Protein AF-F2UNA1-F1 (afdb_monomer_lite)

Sequence (246 aa):
MAQSNDMTGDSFLMGHFPNPQIAPPATLSDEKLLQDVLGLAAPPDPAFDSFLLDAFSKGTAQQDASLLPPPTLSDEMLNYLPATGTYAAQPDASASSSPAVSAAVHAAVPAKEEPVIPAEPSKKATKAKQSKKKRASSWGSRTADGRRRRKEPKRADYATTEEYLADWSRWRRIRDSNNRSVKRSREKARERSQQIEAQNNGLQQQIDQLADELKEAKQLAFKAFMSRESLLPSEVDRIASFADSA

Secondary structure (DSSP, 8-state):
----------------------PPPP---THHHHHHHTT---PPPHHHHHHHHHHHTT----------PPP---S--S--------------------------------------PPPP-----------------TTS---HHHHHTTSPP-GGG-SSHHHHHHHHHHHHHHHHHHHHHHHHHHHHHHHHHHHHHHHHHHHHHHHHHHHHHHHHHHHHHHHHHH-GGG--HHHHHHHHHHHHT-

Foldseek 3Di:
DDDDDDDDDPPDPDDPDPDPPPDPPPCPDCVVVVCVVPVPDDDPDPVVVVVVVVVVVPPDDDDDPDDDDDDDDDPPPPPDDDPPDDDDDDDDDDDDDDDDDDDDDDDDDPDDDDPDDDDDDDDDDDDDPDPDPPPPPPVVPPPVVVVVLQDQQDPVVDPDPVVNVVSNVVSVVVVVVVVVVVVVVVVVVVVVVVVVVVVVVVVVVVVVVVVVLVVLLVVLVVCCVPPVPPDDPVSVVSNVVVVVVD

Radius of gyration: 36.97 Å; chains: 1; bounding box: 111×74×86 Å

pLDDT: mean 70.5, std 21.18, range [39.31, 98.56]

Structure (mmCIF, N/CA/C/O backbone):
data_AF-F2UNA1-F1
#
_entry.id   AF-F2UNA1-F1
#
loop_
_atom_site.group_PDB
_atom_site.id
_atom_site.type_symbol
_atom_site.label_atom_id
_atom_site.label_alt_id
_atom_site.label_comp_id
_atom_site.label_asym_id
_atom_site.label_entity_id
_atom_site.label_seq_id
_atom_site.pdbx_PDB_ins_code
_atom_site.Cartn_x
_atom_site.Cartn_y
_atom_site.Cartn_z
_atom_site.occupancy
_atom_site.B_iso_or_equiv
_atom_site.auth_seq_id
_atom_site.auth_comp_id
_atom_site.auth_asym_id
_atom_site.auth_atom_id
_atom_site.pdbx_PDB_model_num
ATOM 1 N N . MET A 1 1 ? 72.530 12.457 -6.263 1.00 47.66 1 MET A N 1
ATOM 2 C CA . MET A 1 1 ? 71.917 12.719 -7.584 1.00 47.66 1 MET A CA 1
ATOM 3 C C . MET A 1 1 ? 70.435 12.400 -7.426 1.00 47.66 1 MET A C 1
ATOM 5 O O . MET A 1 1 ? 70.125 11.242 -7.211 1.00 47.66 1 MET A O 1
ATOM 9 N N . ALA A 1 2 ? 69.565 13.375 -7.131 1.00 51.94 2 ALA A N 1
ATOM 10 C CA . ALA A 1 2 ? 68.913 14.278 -8.100 1.00 51.94 2 ALA A CA 1
ATOM 11 C C . ALA A 1 2 ? 68.304 13.453 -9.253 1.00 51.94 2 ALA A C 1
ATOM 13 O O . ALA A 1 2 ? 69.055 12.795 -9.960 1.00 51.94 2 ALA A O 1
ATOM 14 N N . GLN A 1 3 ? 66.986 13.396 -9.453 1.00 53.72 3 GLN A N 1
ATOM 15 C CA . GLN A 1 3 ? 66.164 14.539 -9.859 1.00 53.72 3 GLN A CA 1
ATOM 16 C C . GLN A 1 3 ? 64.716 14.457 -9.341 1.00 53.72 3 GLN A C 1
ATOM 18 O O . GLN A 1 3 ? 64.044 13.433 -9.429 1.00 53.72 3 GLN A O 1
ATOM 23 N N . SER A 1 4 ? 64.279 15.598 -8.824 1.00 58.75 4 SER A N 1
ATOM 24 C CA . SER A 1 4 ? 62.915 16.057 -8.585 1.00 58.75 4 SER A CA 1
ATOM 25 C C . SER A 1 4 ? 62.159 16.287 -9.897 1.00 58.75 4 SER A C 1
ATOM 27 O O . SER A 1 4 ? 62.708 16.935 -10.784 1.00 58.75 4 SER A O 1
ATOM 29 N N . ASN A 1 5 ? 60.892 15.872 -9.965 1.00 61.19 5 ASN A N 1
ATOM 30 C CA . ASN A 1 5 ? 59.912 16.443 -10.890 1.00 61.19 5 ASN A CA 1
ATOM 31 C C . ASN A 1 5 ? 58.666 16.858 -10.106 1.00 61.19 5 ASN A C 1
ATOM 33 O O . ASN A 1 5 ? 57.804 16.047 -9.774 1.00 61.19 5 ASN A O 1
ATOM 37 N N . ASP A 1 6 ? 58.653 18.150 -9.805 1.00 62.06 6 ASP A N 1
ATOM 38 C CA . ASP A 1 6 ? 57.503 18.954 -9.426 1.00 62.06 6 ASP A CA 1
ATOM 39 C C . ASP A 1 6 ? 56.708 19.387 -10.676 1.00 62.06 6 ASP A C 1
ATOM 41 O O . ASP A 1 6 ? 57.238 19.401 -11.787 1.00 62.06 6 ASP A O 1
ATOM 45 N N . MET A 1 7 ? 55.479 19.861 -10.428 1.00 56.75 7 MET A N 1
ATOM 46 C CA . MET A 1 7 ? 54.639 20.737 -11.271 1.00 56.75 7 MET A CA 1
ATOM 47 C C . MET A 1 7 ? 53.698 20.093 -12.300 1.00 56.75 7 MET A C 1
ATOM 49 O O . MET A 1 7 ? 54.011 19.943 -13.477 1.00 56.75 7 MET A O 1
ATOM 53 N N . THR A 1 8 ? 52.451 19.881 -11.873 1.00 54.31 8 THR A N 1
ATOM 54 C CA . THR A 1 8 ? 51.231 20.477 -12.474 1.00 54.31 8 THR A CA 1
ATOM 55 C C . THR A 1 8 ? 50.071 20.114 -11.534 1.00 54.31 8 THR A C 1
ATOM 57 O O . THR A 1 8 ? 49.709 18.958 -11.395 1.00 54.31 8 THR A O 1
ATOM 60 N N . GLY A 1 9 ? 49.575 21.011 -10.686 1.00 57.44 9 GLY A N 1
ATOM 61 C CA . GLY A 1 9 ? 48.941 22.260 -11.093 1.00 57.44 9 GLY A CA 1
ATOM 62 C C . GLY A 1 9 ? 47.449 22.041 -11.356 1.00 57.44 9 GLY A C 1
ATOM 63 O O . GLY A 1 9 ? 46.956 22.515 -12.370 1.00 57.44 9 GLY A O 1
ATOM 64 N N . ASP A 1 10 ? 46.748 21.304 -10.486 1.00 50.50 10 ASP A N 1
ATOM 65 C CA . ASP A 1 10 ? 45.291 21.177 -10.560 1.00 50.50 10 ASP A CA 1
ATOM 66 C C . ASP A 1 10 ? 44.668 22.140 -9.545 1.00 50.50 10 ASP A C 1
ATOM 68 O O . ASP A 1 10 ? 44.484 21.851 -8.359 1.00 50.50 10 ASP A O 1
ATOM 72 N N . SER A 1 11 ? 44.458 23.369 -10.015 1.00 54.62 11 SER A N 1
ATOM 73 C CA . SER A 1 11 ? 43.708 24.402 -9.315 1.00 54.62 11 SER A CA 1
ATOM 74 C C . SER A 1 11 ? 42.258 23.952 -9.184 1.00 54.62 11 SER A C 1
ATOM 76 O O . SER A 1 11 ? 41.415 24.215 -10.039 1.00 54.62 11 SER A O 1
ATOM 78 N N . PHE A 1 12 ? 41.970 23.276 -8.076 1.00 51.56 12 PHE A N 1
ATOM 79 C CA . PHE A 1 12 ? 40.619 23.002 -7.622 1.00 51.56 12 PHE A CA 1
ATOM 80 C C . PHE A 1 12 ? 39.889 24.343 -7.453 1.00 51.56 12 PHE A C 1
ATOM 82 O O . PHE A 1 12 ? 40.168 25.115 -6.534 1.00 51.56 12 PHE A O 1
ATOM 89 N N . LEU A 1 13 ? 38.976 24.638 -8.379 1.00 58.47 13 LEU A N 1
ATOM 90 C CA . LEU A 1 13 ? 38.020 25.740 -8.315 1.00 58.47 13 LEU A CA 1
ATOM 91 C C . LEU A 1 13 ? 37.163 25.588 -7.046 1.00 58.47 13 LEU A C 1
ATOM 93 O O . LEU A 1 13 ? 36.090 24.983 -7.059 1.00 58.47 13 LEU A O 1
ATOM 97 N N . MET A 1 14 ? 37.642 26.137 -5.926 1.00 53.00 14 MET A N 1
ATOM 98 C CA . MET A 1 14 ? 36.820 26.380 -4.746 1.00 53.00 14 MET A CA 1
ATOM 99 C C . MET A 1 14 ? 35.758 27.423 -5.096 1.00 53.00 14 MET A C 1
ATOM 101 O O . MET A 1 14 ? 36.020 28.617 -5.186 1.00 53.00 14 MET A O 1
ATOM 105 N N . GLY A 1 15 ? 34.544 26.919 -5.296 1.00 54.75 15 GLY A N 1
ATOM 106 C CA . GLY A 1 15 ? 33.327 27.420 -4.669 1.00 54.75 15 GLY A CA 1
ATOM 107 C C . GLY A 1 15 ? 33.159 28.936 -4.559 1.00 54.75 15 GLY A C 1
ATOM 108 O O . GLY A 1 15 ? 33.497 29.542 -3.547 1.00 54.75 15 GLY A O 1
ATOM 109 N N . HIS A 1 16 ? 32.434 29.501 -5.517 1.00 52.75 16 HIS A N 1
ATOM 110 C CA . HIS A 1 16 ? 31.382 30.467 -5.205 1.00 52.75 16 HIS A CA 1
ATOM 111 C C . HIS A 1 16 ? 30.056 29.869 -5.675 1.00 52.75 16 HIS A C 1
ATOM 113 O O . HIS A 1 16 ? 29.543 30.175 -6.748 1.00 52.75 16 HIS A O 1
ATOM 119 N N . PHE A 1 17 ? 29.524 28.947 -4.870 1.00 53.22 17 PHE A N 1
ATOM 120 C CA . PHE A 1 17 ? 28.109 28.616 -4.956 1.00 53.22 17 PHE A CA 1
ATOM 121 C C . PHE A 1 17 ? 27.334 29.804 -4.380 1.00 53.22 17 PHE A C 1
ATOM 123 O O . PHE A 1 17 ? 27.643 30.225 -3.262 1.00 53.22 17 PHE A O 1
ATOM 130 N N . PRO A 1 18 ? 26.356 30.373 -5.107 1.00 59.41 18 PRO A N 1
ATOM 131 C CA . PRO A 1 18 ? 25.483 31.380 -4.535 1.00 59.41 18 PRO A CA 1
ATOM 132 C C . PRO A 1 18 ? 24.794 30.769 -3.318 1.00 59.41 18 PRO A C 1
ATOM 134 O O . PRO A 1 18 ? 24.129 29.738 -3.417 1.00 59.41 18 PRO A O 1
ATOM 137 N N . ASN A 1 19 ? 25.023 31.407 -2.173 1.00 49.06 19 ASN A N 1
ATOM 138 C CA . ASN A 1 19 ? 24.375 31.136 -0.903 1.00 49.06 19 ASN A CA 1
ATOM 139 C C . ASN A 1 19 ? 22.859 31.018 -1.153 1.00 49.06 19 ASN A C 1
ATOM 141 O O . ASN A 1 19 ? 22.248 32.024 -1.537 1.00 49.06 19 ASN A O 1
ATOM 145 N N . PRO A 1 20 ? 22.243 29.826 -1.031 1.00 54.56 20 PRO A N 1
ATOM 146 C CA . PRO A 1 20 ? 20.803 29.729 -1.132 1.00 54.56 20 PRO A CA 1
ATOM 147 C C . PRO A 1 20 ? 20.261 30.485 0.073 1.00 54.56 20 PRO A C 1
ATOM 149 O O . PRO A 1 20 ? 20.403 30.034 1.207 1.00 54.56 20 PRO A O 1
ATOM 152 N N . GLN A 1 21 ? 19.686 31.664 -0.176 1.00 49.03 21 GLN A N 1
ATOM 153 C CA . GLN A 1 21 ? 18.837 32.327 0.799 1.00 49.03 21 GLN A CA 1
ATOM 154 C C . GLN A 1 21 ? 17.911 31.263 1.375 1.00 49.03 21 GLN A C 1
ATOM 156 O O . GLN A 1 21 ? 17.089 30.682 0.663 1.00 49.03 21 GLN A O 1
ATOM 161 N N . ILE A 1 22 ? 18.115 30.983 2.657 1.00 52.12 22 ILE A N 1
ATOM 162 C CA . ILE A 1 22 ? 17.221 30.199 3.485 1.00 52.12 22 ILE A CA 1
ATOM 163 C C . ILE A 1 22 ? 15.911 30.978 3.460 1.00 52.12 22 ILE A C 1
ATOM 165 O O . ILE A 1 22 ? 15.739 31.965 4.173 1.00 52.12 22 ILE A O 1
ATOM 169 N N . ALA A 1 23 ? 15.028 30.594 2.541 1.00 55.12 23 ALA A N 1
ATOM 170 C CA . ALA A 1 23 ? 13.658 31.051 2.557 1.00 55.12 23 ALA A CA 1
ATOM 171 C C . ALA A 1 23 ? 13.082 30.629 3.917 1.00 55.12 23 ALA A C 1
ATOM 173 O O . ALA A 1 23 ? 13.273 29.471 4.310 1.00 55.12 23 ALA A O 1
ATOM 174 N N . PRO A 1 24 ? 12.429 31.540 4.658 1.00 57.41 24 PRO A N 1
ATOM 175 C CA . PRO A 1 24 ? 11.784 31.171 5.905 1.00 57.41 24 PRO A CA 1
ATOM 176 C C . PRO A 1 24 ? 10.806 30.020 5.630 1.00 57.41 24 PRO A C 1
ATOM 178 O O . PRO A 1 24 ? 10.166 30.012 4.570 1.00 57.41 24 PRO A O 1
ATOM 181 N N . PRO A 1 25 ? 10.708 29.030 6.535 1.00 51.00 25 PRO A N 1
ATOM 182 C CA . PRO A 1 25 ? 9.783 27.924 6.365 1.00 51.00 25 PRO A CA 1
ATOM 183 C C . PRO A 1 25 ? 8.388 28.510 6.179 1.00 51.00 25 PRO A C 1
ATOM 185 O O . PRO A 1 25 ? 7.904 29.269 7.018 1.00 51.00 25 PRO A O 1
ATOM 188 N N . ALA A 1 26 ? 7.768 28.191 5.042 1.00 51.12 26 ALA A N 1
ATOM 189 C CA . ALA A 1 26 ? 6.363 28.471 4.840 1.00 51.12 26 ALA A CA 1
ATOM 190 C C . ALA A 1 26 ? 5.621 27.854 6.026 1.00 51.12 26 ALA A C 1
ATOM 192 O O . ALA A 1 26 ? 5.684 26.641 6.229 1.00 51.12 26 ALA A O 1
ATOM 193 N N . THR A 1 27 ? 4.970 28.698 6.821 1.00 51.97 27 THR A N 1
ATOM 194 C CA . THR A 1 27 ? 4.024 28.304 7.857 1.00 51.97 27 THR A CA 1
ATOM 195 C C . THR A 1 27 ? 2.830 27.657 7.160 1.00 51.97 27 THR A C 1
ATOM 197 O O . THR A 1 27 ? 1.796 28.271 6.914 1.00 51.97 27 THR A O 1
ATOM 200 N N . LEU A 1 28 ? 3.019 26.404 6.745 1.00 50.09 28 LEU A N 1
ATOM 201 C CA . LEU A 1 28 ? 1.946 25.486 6.422 1.00 50.09 28 LEU A CA 1
ATOM 202 C C . LEU A 1 28 ? 1.204 25.278 7.733 1.00 50.09 28 LEU A C 1
ATOM 204 O O . LEU A 1 28 ? 1.679 24.580 8.620 1.00 50.09 28 LEU A O 1
ATOM 208 N N . SER A 1 29 ? 0.088 25.984 7.859 1.00 56.69 29 SER A N 1
ATOM 209 C CA . SER A 1 29 ? -0.885 25.823 8.922 1.00 56.69 29 SER A CA 1
ATOM 210 C C . SER A 1 29 ? -1.133 24.334 9.183 1.00 56.69 29 SER A C 1
ATOM 212 O O . SER A 1 29 ? -1.491 23.591 8.263 1.00 56.69 29 SER A O 1
ATOM 214 N N . ASP A 1 30 ? -0.958 23.926 10.444 1.00 52.31 30 ASP A N 1
ATOM 215 C CA . ASP A 1 30 ? -1.142 22.559 10.964 1.00 52.31 30 ASP A CA 1
ATOM 216 C C . ASP A 1 30 ? -2.498 21.929 10.595 1.00 52.31 30 ASP A C 1
ATOM 218 O O . ASP A 1 30 ? -2.662 20.711 10.604 1.00 52.31 30 ASP A O 1
ATOM 222 N N . GLU A 1 31 ? -3.464 22.742 10.172 1.00 54.78 31 GLU A N 1
ATOM 223 C CA . GLU A 1 31 ? -4.779 22.313 9.701 1.00 54.78 31 GLU A CA 1
ATOM 224 C C . GLU A 1 31 ? -4.728 21.389 8.470 1.00 54.78 31 GLU A C 1
ATOM 226 O O . GLU A 1 31 ? -5.545 20.476 8.341 1.00 54.78 31 GLU A O 1
ATOM 231 N N . LYS A 1 32 ? -3.756 21.574 7.565 1.00 56.38 32 LYS A N 1
ATOM 232 C CA . LYS A 1 32 ? -3.637 20.718 6.369 1.00 56.38 32 LYS A CA 1
ATOM 233 C C . LYS A 1 32 ? -2.947 19.389 6.637 1.00 56.38 32 LYS A C 1
ATOM 235 O O . LYS A 1 32 ? -3.221 18.420 5.935 1.00 56.38 32 LYS A O 1
ATOM 240 N N . LEU A 1 33 ? -2.077 19.331 7.642 1.00 53.56 33 LEU A N 1
ATOM 241 C CA . LEU A 1 33 ? -1.372 18.098 7.987 1.00 53.56 33 LEU A CA 1
ATOM 242 C C . LEU A 1 33 ? -2.302 17.124 8.730 1.00 53.56 33 LEU A C 1
ATOM 244 O O . LEU A 1 33 ? -2.180 15.914 8.568 1.00 53.56 33 LEU A O 1
ATOM 248 N N . LEU A 1 34 ? -3.305 17.648 9.441 1.00 54.25 34 LEU A N 1
ATOM 249 C CA . LEU A 1 34 ? -4.373 16.855 10.056 1.00 54.25 34 LEU A CA 1
ATOM 250 C C . LEU A 1 34 ? -5.357 16.254 9.036 1.00 54.25 34 LEU A C 1
ATOM 252 O O . LEU A 1 34 ? -5.810 15.128 9.233 1.00 54.25 34 LEU A O 1
ATOM 256 N N . GLN A 1 35 ? -5.654 16.941 7.925 1.00 56.06 35 GLN A N 1
ATOM 257 C CA . GLN A 1 35 ? -6.558 16.402 6.893 1.00 56.06 35 GLN A CA 1
ATOM 258 C C . GLN A 1 35 ? -5.955 15.227 6.110 1.00 56.06 35 GLN A C 1
ATOM 260 O O . GLN A 1 35 ? -6.673 14.275 5.807 1.00 56.06 35 GLN A O 1
ATOM 265 N N . ASP A 1 36 ? -4.650 15.254 5.827 1.00 54.59 36 ASP A N 1
ATOM 266 C CA . ASP A 1 36 ? -3.991 14.178 5.073 1.00 54.59 36 ASP A CA 1
ATOM 267 C C . ASP A 1 36 ? -3.685 12.937 5.936 1.00 54.59 36 ASP A C 1
ATOM 269 O O . ASP A 1 36 ? -3.605 11.830 5.403 1.00 54.59 36 ASP A O 1
ATOM 273 N N . VAL A 1 37 ? -3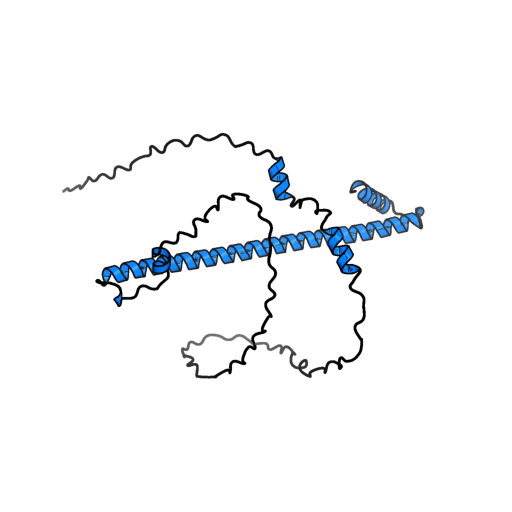.542 13.086 7.261 1.00 54.66 37 VAL A N 1
ATOM 274 C CA . VAL A 1 37 ? -3.244 11.963 8.175 1.00 54.66 37 VAL A CA 1
ATOM 275 C C . VAL A 1 37 ? -4.506 11.217 8.619 1.00 54.66 37 VAL A C 1
ATOM 277 O O . VAL A 1 37 ? -4.446 10.009 8.836 1.00 54.66 37 VAL A O 1
ATOM 280 N N . LEU A 1 38 ? -5.657 11.891 8.717 1.00 52.88 38 LEU A N 1
ATOM 281 C CA . LEU A 1 38 ? -6.887 11.280 9.237 1.00 52.88 38 LEU A CA 1
ATOM 282 C C . LEU A 1 38 ? -7.776 10.611 8.186 1.00 52.88 38 LEU A C 1
ATOM 284 O O . LEU A 1 38 ? -8.770 9.999 8.564 1.00 52.88 38 LEU A O 1
ATOM 288 N N . GLY A 1 39 ? -7.467 10.711 6.888 1.00 50.00 39 GLY A N 1
ATOM 289 C CA . GLY A 1 39 ? -8.287 10.066 5.854 1.00 50.00 39 GLY A CA 1
ATOM 290 C C . GLY A 1 39 ? -9.777 10.415 5.967 1.00 50.00 39 GLY A C 1
ATOM 291 O O . GLY A 1 39 ? -10.624 9.582 5.649 1.00 50.00 39 GLY A O 1
ATOM 292 N N . LEU A 1 40 ? -10.096 11.625 6.449 1.00 46.09 40 LEU A N 1
ATOM 293 C CA . LEU A 1 40 ? -11.455 12.146 6.542 1.00 46.09 40 LEU A CA 1
ATOM 294 C C . LEU A 1 40 ? -11.957 12.362 5.117 1.00 46.09 40 LEU A C 1
ATOM 296 O O . LEU A 1 40 ? -11.795 13.425 4.514 1.00 46.09 40 LEU A O 1
ATOM 300 N N . ALA A 1 41 ? -12.515 11.290 4.557 1.00 51.38 41 ALA A N 1
ATOM 301 C CA . ALA A 1 41 ? -13.311 11.335 3.355 1.00 51.38 41 ALA A CA 1
ATOM 302 C C . ALA A 1 41 ? -14.332 12.464 3.517 1.00 51.38 41 ALA A C 1
ATOM 304 O O . ALA A 1 41 ? -15.000 12.572 4.548 1.00 51.38 41 ALA A O 1
ATOM 305 N N . ALA A 1 42 ? -14.406 13.327 2.502 1.00 62.38 42 ALA A N 1
ATOM 306 C CA . ALA A 1 42 ? -15.442 14.340 2.404 1.00 62.38 42 ALA A CA 1
ATOM 307 C C . ALA A 1 42 ? -16.812 13.709 2.721 1.00 62.38 42 ALA A C 1
ATOM 309 O O . ALA A 1 42 ? -17.023 12.545 2.359 1.00 62.38 42 ALA A O 1
ATOM 310 N N . PRO A 1 43 ? -17.726 14.441 3.387 1.00 59.81 43 PRO A N 1
ATOM 311 C CA . PRO A 1 43 ? -19.048 13.916 3.700 1.00 59.81 43 PRO A CA 1
ATOM 312 C C . PRO A 1 43 ? -19.674 13.326 2.428 1.00 59.81 43 PRO A C 1
ATOM 314 O O . PRO A 1 43 ? -19.587 13.964 1.371 1.00 59.81 43 PRO A O 1
ATOM 317 N N . PRO A 1 44 ? -20.234 12.103 2.492 1.00 59.03 44 PRO A N 1
ATOM 318 C CA . PRO A 1 44 ? -20.827 11.468 1.328 1.00 59.03 44 PRO A CA 1
ATOM 319 C C . PRO A 1 44 ? -21.926 12.374 0.774 1.00 59.03 44 PRO A C 1
ATOM 321 O O . PRO A 1 44 ? -22.760 12.902 1.509 1.00 59.03 44 PRO A O 1
ATOM 324 N N . ASP A 1 45 ? -21.871 12.598 -0.535 1.00 57.78 45 ASP A N 1
ATOM 325 C CA . ASP A 1 45 ? -22.809 13.441 -1.265 1.00 57.78 45 ASP A CA 1
ATOM 326 C C . ASP A 1 45 ? -24.229 12.855 -1.091 1.00 57.78 45 ASP A C 1
ATOM 328 O O . ASP A 1 45 ? -24.450 11.703 -1.483 1.00 57.78 45 ASP A O 1
ATOM 332 N N . PRO A 1 46 ? -25.210 13.584 -0.515 1.00 60.16 46 PRO A N 1
ATOM 333 C CA . PRO A 1 46 ? -26.544 13.045 -0.206 1.00 60.16 46 PRO A CA 1
ATOM 334 C C . PRO A 1 46 ? -27.323 12.577 -1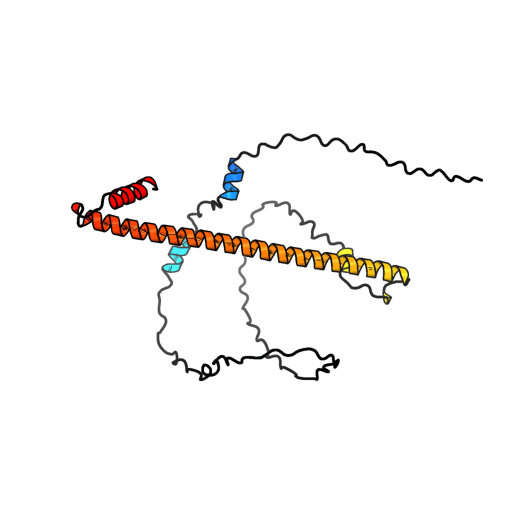.449 1.00 60.16 46 PRO A C 1
ATOM 336 O O . PRO A 1 46 ? -28.353 11.912 -1.339 1.00 60.16 46 PRO A O 1
ATOM 339 N N . ALA A 1 47 ? -26.829 12.887 -2.650 1.00 59.31 47 ALA A N 1
ATOM 340 C CA . ALA A 1 47 ? -27.367 12.383 -3.906 1.00 59.31 47 ALA A CA 1
ATOM 341 C C . ALA A 1 47 ? -27.075 10.887 -4.154 1.00 59.31 47 ALA A C 1
ATOM 343 O O . ALA A 1 47 ? -27.789 10.261 -4.938 1.00 59.31 47 ALA A O 1
ATOM 344 N N . PHE A 1 48 ? -26.058 10.296 -3.513 1.00 55.62 48 PHE A N 1
ATOM 345 C CA . PHE A 1 48 ? -25.661 8.905 -3.773 1.00 55.62 48 PHE A CA 1
ATOM 346 C C . PHE A 1 48 ? -26.576 7.884 -3.073 1.00 55.62 48 PHE A C 1
ATOM 348 O O . PHE A 1 48 ? -26.906 6.849 -3.656 1.00 55.62 48 PHE A O 1
ATOM 355 N N . ASP A 1 49 ? -27.085 8.211 -1.882 1.00 53.38 49 ASP A N 1
ATOM 356 C CA . ASP A 1 49 ? -27.992 7.332 -1.126 1.00 53.38 49 ASP A CA 1
ATOM 357 C C . ASP A 1 49 ? -29.368 7.180 -1.788 1.00 53.38 49 ASP A C 1
ATOM 359 O O . ASP A 1 49 ? -29.992 6.121 -1.707 1.00 53.38 49 ASP A O 1
ATOM 363 N N . SER A 1 50 ? -29.818 8.190 -2.541 1.00 57.75 50 SER A N 1
ATOM 364 C CA . SER A 1 50 ? -31.072 8.097 -3.305 1.00 57.75 50 SER A CA 1
ATOM 365 C C . SER A 1 50 ? -30.992 7.087 -4.457 1.00 57.75 50 SER A C 1
ATOM 367 O O . SER A 1 50 ? -32.010 6.528 -4.860 1.00 57.75 50 SER A O 1
ATOM 369 N N . PHE A 1 51 ? -29.791 6.817 -4.983 1.00 54.44 51 PHE A N 1
ATOM 370 C CA . PHE A 1 51 ? -29.600 5.871 -6.084 1.00 54.44 51 PHE A CA 1
ATOM 371 C C . PHE A 1 51 ? -29.599 4.412 -5.606 1.00 54.44 51 PHE A C 1
ATOM 373 O O . PHE A 1 51 ? -30.161 3.541 -6.269 1.00 54.44 51 PHE A O 1
ATOM 380 N N . LEU A 1 52 ? -29.013 4.136 -4.435 1.00 56.22 52 LEU A N 1
ATOM 381 C CA . LEU A 1 52 ? -28.974 2.781 -3.874 1.00 56.22 52 LEU A CA 1
ATOM 382 C C . LEU A 1 52 ? -30.344 2.318 -3.357 1.00 56.22 52 LEU A C 1
ATOM 384 O O . LEU A 1 52 ? -30.670 1.136 -3.478 1.00 56.22 52 LEU A O 1
ATOM 388 N N . LEU A 1 53 ? -31.177 3.238 -2.860 1.00 53.75 53 LEU A N 1
ATOM 389 C CA . LEU A 1 53 ? -32.522 2.906 -2.385 1.00 53.75 53 LEU A CA 1
ATOM 390 C C . LEU A 1 53 ? -33.505 2.589 -3.533 1.00 53.75 53 LEU A C 1
ATOM 392 O O . LEU A 1 53 ? -34.356 1.713 -3.377 1.00 53.75 53 LEU A O 1
ATOM 396 N N . ASP A 1 54 ? -33.364 3.222 -4.707 1.00 52.62 54 ASP A N 1
ATOM 397 C CA . ASP A 1 54 ? -34.213 2.919 -5.879 1.00 52.62 54 ASP A CA 1
ATOM 398 C C . ASP A 1 54 ? -33.782 1.623 -6.599 1.00 52.62 54 ASP A C 1
ATOM 400 O O . ASP A 1 54 ? -34.609 0.936 -7.203 1.00 52.62 54 ASP A O 1
ATOM 404 N N . ALA A 1 55 ? -32.508 1.227 -6.477 1.00 54.81 55 ALA A N 1
ATOM 405 C CA . ALA A 1 55 ? -31.998 -0.030 -7.029 1.00 54.81 55 ALA A CA 1
ATOM 406 C C . ALA A 1 55 ? -32.490 -1.271 -6.256 1.00 54.81 55 ALA A C 1
ATOM 408 O O . ALA A 1 55 ? -32.700 -2.324 -6.859 1.00 54.81 55 ALA A O 1
ATOM 409 N N . PHE A 1 56 ? -32.728 -1.156 -4.945 1.00 54.16 56 PHE A N 1
ATOM 410 C CA . PHE A 1 56 ? -33.217 -2.275 -4.129 1.00 54.16 56 PHE A CA 1
ATOM 411 C C . PHE A 1 56 ? -34.734 -2.499 -4.243 1.00 54.16 56 PHE A C 1
ATOM 413 O O . PHE A 1 56 ? -35.208 -3.617 -4.051 1.00 54.16 56 PHE A O 1
ATOM 420 N N . SER A 1 57 ? -35.503 -1.468 -4.611 1.00 52.44 57 SER A N 1
ATOM 421 C CA . SER A 1 57 ? -36.973 -1.537 -4.661 1.00 52.44 57 SER A CA 1
ATOM 422 C C . SER A 1 57 ? -37.532 -2.182 -5.944 1.00 52.44 57 SER A C 1
ATOM 424 O O . SER A 1 57 ? -38.713 -2.511 -6.014 1.00 52.44 57 SER A O 1
ATOM 426 N N . LYS A 1 58 ? -36.700 -2.401 -6.974 1.00 53.62 58 LYS A N 1
ATOM 427 C CA . LYS A 1 58 ? -37.133 -2.926 -8.291 1.00 53.62 58 LYS A CA 1
ATOM 428 C C . LYS A 1 58 ? -36.608 -4.331 -8.628 1.00 53.62 58 LYS A C 1
ATOM 430 O O . LYS A 1 58 ? -36.796 -4.787 -9.751 1.00 53.62 58 LYS A O 1
ATOM 435 N N . GLY A 1 59 ? -35.958 -5.020 -7.686 1.00 47.12 59 GLY A N 1
ATOM 436 C CA . GLY A 1 59 ? -35.172 -6.233 -7.960 1.00 47.12 59 GLY A CA 1
ATOM 437 C C . GLY A 1 59 ? -35.683 -7.564 -7.393 1.00 47.12 59 GLY A C 1
ATOM 438 O O . GLY A 1 59 ? -34.945 -8.541 -7.455 1.00 47.12 59 GLY A O 1
ATOM 439 N N . THR A 1 60 ? -36.892 -7.649 -6.832 1.00 48.81 60 THR A N 1
ATOM 440 C CA . THR A 1 60 ? -37.442 -8.900 -6.265 1.00 48.81 60 THR A CA 1
ATOM 441 C C . THR A 1 60 ? -38.624 -9.419 -7.079 1.00 48.81 60 THR A C 1
ATOM 443 O O . THR A 1 60 ? -39.771 -9.406 -6.641 1.00 48.81 60 THR A O 1
ATOM 446 N N . ALA A 1 61 ? -38.344 -9.921 -8.279 1.00 48.62 61 ALA A N 1
ATOM 447 C CA . ALA A 1 61 ? -39.293 -10.745 -9.018 1.00 48.62 61 ALA A CA 1
ATOM 448 C C . ALA A 1 61 ? -38.582 -11.986 -9.573 1.00 48.62 61 ALA A C 1
ATOM 450 O O . ALA A 1 61 ? -37.761 -11.884 -10.476 1.00 48.62 61 ALA A O 1
ATOM 451 N N . GLN A 1 62 ? -38.937 -13.137 -8.992 1.00 53.00 62 GLN A N 1
ATOM 452 C CA . GLN A 1 62 ? -38.974 -14.462 -9.619 1.00 53.00 62 GLN A CA 1
ATOM 453 C C . GLN A 1 62 ? -37.695 -14.958 -10.317 1.00 53.00 62 GLN A C 1
ATOM 455 O O . GLN A 1 62 ? -37.457 -14.673 -11.487 1.00 53.00 62 GLN A O 1
ATOM 460 N N . GLN A 1 63 ? -36.948 -15.840 -9.647 1.00 45.97 63 GLN A N 1
ATOM 461 C CA . GLN A 1 63 ? -36.229 -16.900 -10.355 1.00 45.97 63 GLN A CA 1
ATOM 462 C C . GLN A 1 63 ? -36.529 -18.260 -9.730 1.00 45.97 63 GLN A C 1
ATOM 464 O O . GLN A 1 63 ? -36.414 -18.460 -8.520 1.00 45.97 63 GLN A O 1
ATOM 469 N N . ASP A 1 64 ? -36.979 -19.145 -10.614 1.00 39.31 64 ASP A N 1
ATOM 470 C CA . ASP A 1 64 ? -37.363 -20.529 -10.404 1.00 39.31 64 ASP A CA 1
ATOM 471 C C . ASP A 1 64 ? -36.256 -21.342 -9.734 1.00 39.31 64 ASP A C 1
ATOM 473 O O . ASP A 1 64 ? -35.161 -21.530 -10.265 1.00 39.31 64 ASP A O 1
ATOM 477 N N . ALA A 1 65 ? -36.587 -21.897 -8.573 1.00 50.06 65 ALA A N 1
ATOM 478 C CA . ALA A 1 65 ? -35.836 -22.965 -7.944 1.00 50.06 65 ALA A CA 1
ATOM 479 C C . ALA A 1 65 ? -36.273 -24.304 -8.551 1.00 50.06 65 ALA A C 1
ATOM 481 O O . ALA A 1 65 ? -37.173 -24.956 -8.028 1.00 50.06 65 ALA A O 1
ATOM 482 N N . SER A 1 66 ? -35.668 -24.719 -9.663 1.00 54.97 66 SER A N 1
ATOM 483 C CA . SER A 1 66 ? -35.671 -26.114 -10.127 1.00 54.97 66 SER A CA 1
ATOM 484 C C . SER A 1 66 ? -34.605 -26.307 -11.205 1.00 54.97 66 SER A C 1
ATOM 486 O O . SER A 1 66 ? -34.560 -25.538 -12.155 1.00 54.97 66 SER A O 1
ATOM 488 N N . LEU A 1 67 ? -33.826 -27.389 -11.080 1.00 50.34 67 LEU A N 1
ATOM 489 C CA . LEU A 1 67 ? -32.806 -27.905 -12.014 1.00 50.34 67 LEU A CA 1
ATOM 490 C C . LEU A 1 67 ? -31.350 -27.467 -11.758 1.00 50.34 67 LEU A C 1
ATOM 492 O O . LEU A 1 67 ? -30.702 -26.868 -12.610 1.00 50.34 67 LEU A O 1
ATOM 496 N N . LEU A 1 68 ? -30.779 -27.906 -10.632 1.00 52.94 68 LEU A N 1
ATOM 497 C CA . LEU A 1 68 ? -29.350 -28.238 -10.584 1.00 52.94 68 LEU A CA 1
ATOM 498 C C . LEU A 1 68 ? -29.188 -29.704 -10.139 1.00 52.94 68 LEU A C 1
ATOM 500 O O . LEU A 1 68 ? -29.787 -30.091 -9.133 1.00 52.94 68 LEU A O 1
ATOM 504 N N . PRO A 1 69 ? -28.436 -30.541 -10.882 1.00 66.81 69 PRO A N 1
ATOM 505 C CA . PRO A 1 69 ? -28.130 -31.907 -10.468 1.00 66.81 69 PRO A CA 1
ATOM 506 C C . PRO A 1 69 ? -27.162 -31.917 -9.268 1.00 66.81 69 PRO A C 1
ATOM 508 O O . PRO A 1 69 ? -26.387 -30.971 -9.100 1.00 66.81 69 PRO A O 1
ATOM 511 N N . PRO A 1 70 ? -27.180 -32.972 -8.429 1.00 63.78 70 PRO A N 1
ATOM 512 C CA . PRO A 1 70 ? -26.285 -33.070 -7.282 1.00 63.78 70 PRO A CA 1
ATOM 513 C C . PRO A 1 70 ? -24.818 -33.196 -7.729 1.00 63.78 70 PRO A C 1
ATOM 515 O O . PRO A 1 70 ? -24.541 -33.806 -8.766 1.00 63.78 70 PRO A O 1
ATOM 518 N N . PRO A 1 71 ? -23.863 -32.662 -6.947 1.00 56.28 71 PRO A N 1
ATOM 519 C CA . PRO A 1 71 ? -22.446 -32.803 -7.239 1.00 56.28 71 PRO A CA 1
ATOM 520 C C . PRO A 1 71 ? -22.018 -34.265 -7.076 1.00 56.28 71 PRO A C 1
ATOM 522 O O . PRO A 1 71 ? -22.153 -34.862 -6.008 1.00 56.28 71 PRO A O 1
ATOM 525 N N . THR A 1 72 ? -21.474 -34.843 -8.143 1.00 52.78 72 THR A N 1
ATOM 526 C CA . THR A 1 72 ? -20.732 -36.101 -8.088 1.00 52.78 72 THR A CA 1
ATOM 527 C C . THR A 1 72 ? -19.446 -35.880 -7.294 1.00 52.78 72 THR A C 1
ATOM 529 O O . THR A 1 72 ? -18.575 -35.126 -7.724 1.00 52.78 72 THR A O 1
ATOM 532 N N . LEU A 1 73 ? -19.339 -36.538 -6.139 1.00 49.47 73 LEU A N 1
ATOM 533 C CA . LEU A 1 73 ? -18.092 -36.722 -5.399 1.00 49.47 73 LEU A CA 1
ATOM 534 C C . LEU A 1 73 ? -17.107 -37.483 -6.294 1.00 49.47 73 LEU A C 1
ATOM 536 O O . LEU A 1 73 ? -17.248 -38.686 -6.498 1.00 49.47 73 LEU A O 1
ATOM 540 N N . SER A 1 74 ? -16.146 -36.769 -6.874 1.00 52.19 74 SER A N 1
ATOM 541 C CA . SER A 1 74 ? -15.015 -37.367 -7.573 1.00 52.19 74 SER A CA 1
ATOM 542 C C . SER A 1 74 ? -14.021 -37.941 -6.563 1.00 52.19 74 SER A C 1
ATOM 544 O O . SER A 1 74 ? -13.596 -37.271 -5.622 1.00 52.19 74 SER A O 1
ATOM 546 N N . ASP A 1 75 ? -13.660 -39.192 -6.819 1.00 51.38 75 ASP A N 1
ATOM 547 C CA . ASP A 1 75 ? -12.839 -40.144 -6.064 1.00 51.38 75 ASP A CA 1
ATOM 548 C C . ASP A 1 75 ? -11.337 -39.764 -5.974 1.00 51.38 75 ASP A C 1
ATOM 550 O O . ASP A 1 75 ? -10.450 -40.612 -6.012 1.00 51.38 75 ASP A O 1
ATOM 554 N N . GLU A 1 76 ? -11.016 -38.467 -5.894 1.00 55.72 76 GLU A N 1
ATOM 555 C CA . GLU A 1 76 ? -9.637 -37.945 -5.988 1.00 55.72 76 GLU A CA 1
ATOM 556 C C . GLU A 1 76 ? -9.008 -37.553 -4.636 1.00 55.72 76 GLU A C 1
ATOM 558 O O . GLU A 1 76 ? -7.885 -37.056 -4.581 1.00 55.72 76 GLU A O 1
ATOM 563 N N . MET A 1 77 ? -9.686 -37.821 -3.517 1.00 50.06 77 MET A N 1
ATOM 564 C CA . MET A 1 77 ? -9.241 -37.433 -2.166 1.00 50.06 77 MET A CA 1
ATOM 565 C C . MET A 1 77 ? -8.578 -38.568 -1.359 1.00 50.06 77 MET A C 1
ATOM 567 O O . MET A 1 77 ? -8.490 -38.479 -0.136 1.00 50.06 77 MET A O 1
ATOM 571 N N . LEU A 1 78 ? -8.081 -39.628 -2.013 1.00 54.84 78 LEU A N 1
ATOM 572 C CA . LEU A 1 78 ? -7.460 -40.786 -1.340 1.00 54.84 78 LEU A CA 1
ATOM 573 C C . LEU A 1 78 ? -5.933 -40.924 -1.498 1.00 54.84 78 LEU A C 1
ATOM 575 O O . LEU A 1 78 ? -5.383 -41.943 -1.095 1.00 54.84 78 LEU A O 1
ATOM 579 N N . ASN A 1 79 ? -5.217 -39.909 -1.997 1.00 57.91 79 ASN A N 1
ATOM 580 C CA . ASN A 1 79 ? -3.758 -39.989 -2.205 1.00 57.91 79 ASN A CA 1
ATOM 581 C C . ASN A 1 79 ? -2.934 -38.888 -1.512 1.00 57.91 79 ASN A C 1
ATOM 583 O O . ASN A 1 79 ? -1.956 -38.394 -2.066 1.00 57.91 79 ASN A O 1
ATOM 587 N N . TYR A 1 80 ? -3.267 -38.534 -0.269 1.00 50.25 80 TYR A N 1
ATOM 588 C CA . TYR A 1 80 ? -2.361 -37.751 0.583 1.00 50.25 80 TYR A CA 1
ATOM 589 C C . TYR A 1 80 ? -2.221 -38.377 1.975 1.00 50.25 80 TYR A C 1
ATOM 591 O O . TYR A 1 80 ? -2.750 -37.885 2.967 1.00 50.25 80 TYR A O 1
ATOM 599 N N . LEU A 1 81 ? -1.459 -39.470 2.047 1.00 50.44 81 LEU A N 1
ATOM 600 C CA . LEU A 1 81 ? -0.778 -39.885 3.274 1.00 50.44 81 LEU A CA 1
ATOM 601 C C . LEU A 1 81 ? 0.691 -39.436 3.185 1.00 50.44 81 LEU A C 1
ATOM 603 O O . LEU A 1 81 ? 1.367 -39.788 2.215 1.00 50.44 81 LEU A O 1
ATOM 607 N N . PRO A 1 82 ? 1.222 -38.675 4.160 1.00 54.69 82 PRO A N 1
ATOM 608 C CA . PRO A 1 82 ? 2.640 -38.348 4.196 1.00 54.69 82 PRO A CA 1
ATOM 609 C C . PRO A 1 82 ? 3.443 -39.573 4.651 1.00 54.69 82 PRO A C 1
ATOM 611 O O . PRO A 1 82 ? 3.354 -40.008 5.798 1.00 54.69 82 PRO A O 1
ATOM 614 N N . ALA A 1 83 ? 4.257 -40.122 3.750 1.00 51.34 83 ALA A N 1
ATOM 615 C CA . ALA A 1 83 ? 5.274 -41.103 4.099 1.00 51.34 83 ALA A CA 1
ATOM 616 C C . ALA A 1 83 ? 6.343 -40.439 4.984 1.00 51.34 83 ALA A C 1
ATOM 618 O O . ALA A 1 83 ? 7.153 -39.635 4.522 1.00 51.34 83 ALA A O 1
ATOM 619 N N . THR A 1 84 ? 6.356 -40.788 6.269 1.00 58.09 84 THR A N 1
ATOM 620 C CA . THR A 1 84 ? 7.472 -40.526 7.179 1.00 58.09 84 THR A CA 1
ATOM 621 C C . THR A 1 84 ? 8.650 -41.407 6.770 1.00 58.09 84 THR A C 1
ATOM 623 O O . THR A 1 84 ? 8.742 -42.567 7.166 1.00 58.09 84 THR A O 1
ATOM 626 N N . GLY A 1 85 ? 9.523 -40.866 5.922 1.00 50.03 85 GLY A N 1
ATOM 627 C CA . GLY A 1 85 ? 10.746 -41.514 5.461 1.00 50.03 85 GLY A CA 1
ATOM 628 C C . GLY A 1 85 ? 11.980 -40.859 6.068 1.00 50.03 85 GLY A C 1
ATOM 629 O O . GLY A 1 85 ? 12.496 -39.878 5.542 1.00 50.03 85 GLY A O 1
ATOM 630 N N . THR A 1 86 ? 12.444 -41.425 7.174 1.00 53.88 86 THR A N 1
ATOM 631 C CA . THR A 1 86 ? 13.749 -41.212 7.800 1.00 53.88 86 THR A CA 1
ATOM 632 C C . THR A 1 86 ? 14.867 -41.446 6.777 1.00 53.88 86 THR A C 1
ATOM 634 O O . THR A 1 86 ? 15.087 -42.586 6.377 1.00 53.88 86 THR A O 1
ATOM 637 N N . TYR A 1 87 ? 15.591 -40.404 6.357 1.00 50.38 87 TYR A N 1
ATOM 638 C CA . TYR A 1 87 ? 16.838 -40.573 5.604 1.00 50.38 87 TYR A CA 1
ATOM 639 C C . TYR A 1 87 ? 18.029 -40.196 6.474 1.00 50.38 87 TYR A C 1
ATOM 641 O O . TYR A 1 87 ? 18.241 -39.041 6.844 1.00 50.38 87 TYR A O 1
ATOM 649 N N . ALA A 1 88 ? 18.769 -41.243 6.822 1.00 50.28 88 ALA A N 1
ATOM 650 C CA . ALA A 1 88 ? 20.066 -41.196 7.451 1.00 50.28 88 ALA A CA 1
ATOM 651 C C . ALA A 1 88 ? 21.091 -40.506 6.540 1.00 50.28 88 ALA A C 1
ATOM 653 O O . ALA A 1 88 ? 21.081 -40.655 5.318 1.00 50.28 88 ALA A O 1
ATOM 654 N N . ALA A 1 89 ? 21.986 -39.769 7.186 1.00 53.19 89 ALA A N 1
ATOM 655 C CA . ALA A 1 89 ? 23.177 -39.183 6.603 1.00 53.19 89 ALA A CA 1
ATOM 656 C C . ALA A 1 89 ? 24.085 -40.243 5.963 1.00 53.19 89 ALA A C 1
ATOM 658 O O . ALA A 1 89 ? 24.297 -41.287 6.574 1.00 53.19 89 ALA A O 1
ATOM 659 N N . GLN A 1 90 ? 24.697 -39.918 4.819 1.00 43.19 90 GLN A N 1
ATOM 660 C CA . GLN A 1 90 ? 26.111 -40.196 4.524 1.00 43.19 90 GLN A CA 1
ATOM 661 C C . GLN A 1 90 ? 26.605 -39.408 3.284 1.00 43.19 90 GLN A C 1
ATOM 663 O O . GLN A 1 90 ? 25.775 -38.907 2.524 1.00 43.19 90 GLN A O 1
ATOM 668 N N . PRO A 1 91 ? 27.935 -39.206 3.147 1.00 63.19 91 PRO A N 1
ATOM 669 C CA . PRO A 1 91 ? 28.533 -38.015 2.538 1.00 63.19 91 PRO A CA 1
ATOM 670 C C . PRO A 1 91 ? 29.131 -38.222 1.132 1.00 63.19 91 PRO A C 1
ATOM 672 O O . PRO A 1 91 ? 29.295 -39.346 0.672 1.00 63.19 91 PRO A O 1
ATOM 675 N N . ASP A 1 92 ? 29.482 -37.086 0.516 1.00 53.50 92 ASP A N 1
ATOM 676 C CA . ASP A 1 92 ? 30.491 -36.844 -0.529 1.00 53.50 92 ASP A CA 1
ATOM 677 C C . ASP A 1 92 ? 30.735 -37.915 -1.605 1.00 53.50 92 ASP A C 1
ATOM 679 O O . ASP A 1 92 ? 31.467 -38.882 -1.404 1.00 53.50 92 ASP A O 1
ATOM 683 N N . ALA A 1 93 ? 30.288 -37.616 -2.830 1.00 47.88 93 ALA A N 1
ATOM 684 C CA . ALA A 1 93 ? 30.984 -38.042 -4.042 1.00 47.88 93 ALA A CA 1
ATOM 685 C C . ALA A 1 93 ? 30.689 -37.104 -5.225 1.00 47.88 93 ALA A C 1
ATOM 687 O O . ALA A 1 93 ? 29.555 -36.923 -5.665 1.00 47.88 93 ALA A O 1
ATOM 688 N N . SER A 1 94 ? 31.764 -36.528 -5.748 1.00 53.91 94 SER A N 1
ATOM 689 C CA . SER A 1 94 ? 31.865 -35.763 -6.985 1.00 53.91 94 SER A CA 1
ATOM 690 C C . SER A 1 94 ? 31.495 -36.589 -8.227 1.00 53.91 94 SER A C 1
ATOM 692 O O . SER A 1 94 ? 32.109 -37.625 -8.458 1.00 53.91 94 SER A O 1
ATOM 694 N N . ALA A 1 95 ? 30.584 -36.088 -9.071 1.00 47.44 95 ALA A N 1
ATOM 695 C CA . ALA A 1 95 ? 30.524 -36.287 -10.535 1.00 47.44 95 ALA A CA 1
ATOM 696 C C . ALA A 1 95 ? 29.306 -35.505 -11.080 1.00 47.44 95 ALA A C 1
ATOM 698 O O . ALA A 1 95 ? 28.179 -35.750 -10.676 1.00 47.44 95 ALA A O 1
ATOM 699 N N . SER A 1 96 ? 29.448 -34.440 -11.875 1.00 48.75 96 SER A N 1
ATOM 700 C CA . SER A 1 96 ? 29.745 -34.477 -13.316 1.00 48.75 96 SER A CA 1
ATOM 701 C C . SER A 1 96 ? 28.865 -35.461 -14.102 1.00 48.75 96 SER A C 1
ATOM 703 O O . SER A 1 96 ? 29.314 -36.554 -14.431 1.00 48.75 96 SER A O 1
ATOM 705 N N . SER A 1 97 ? 27.653 -35.051 -14.486 1.00 43.16 97 SER A N 1
ATOM 706 C CA . SER A 1 97 ? 27.105 -35.350 -15.821 1.00 43.16 97 SER A CA 1
ATOM 707 C C . SER A 1 97 ? 25.859 -34.507 -16.124 1.00 43.16 97 SER A C 1
ATOM 709 O O . SER A 1 97 ? 25.013 -34.258 -15.269 1.00 43.16 97 SER A O 1
ATOM 711 N N . SER A 1 98 ? 25.808 -34.015 -17.358 1.00 49.25 98 SER A N 1
ATOM 712 C CA . SER A 1 98 ? 24.736 -33.234 -17.974 1.00 49.25 98 SER A CA 1
ATOM 713 C C . SER A 1 98 ? 23.376 -33.938 -17.960 1.00 49.25 98 SER A C 1
ATOM 715 O O . SER A 1 98 ? 23.333 -35.148 -18.173 1.00 49.25 98 SER A O 1
ATOM 717 N N . PRO A 1 99 ? 22.257 -33.192 -17.955 1.00 54.91 99 PRO A N 1
ATOM 718 C CA . PRO A 1 99 ? 21.023 -33.671 -18.547 1.00 54.91 99 PRO A CA 1
ATOM 719 C C . PRO A 1 99 ? 20.818 -33.018 -19.920 1.00 54.91 99 PRO A C 1
ATOM 721 O O . PRO A 1 99 ? 20.562 -31.819 -20.044 1.00 54.91 99 PRO A O 1
ATOM 724 N N . ALA A 1 100 ? 20.926 -33.839 -20.964 1.00 50.56 100 ALA A N 1
ATOM 725 C CA . ALA A 1 100 ? 20.244 -33.603 -22.227 1.00 50.56 100 ALA A CA 1
ATOM 726 C C . ALA A 1 100 ? 18.737 -33.730 -21.970 1.00 50.56 100 ALA A C 1
ATOM 728 O O . ALA A 1 100 ? 18.283 -34.775 -21.506 1.00 50.56 100 ALA A O 1
ATOM 729 N N . VAL A 1 101 ? 17.970 -32.675 -22.248 1.00 54.31 101 VAL A N 1
ATOM 730 C CA . VAL A 1 101 ? 16.508 -32.717 -22.131 1.00 54.31 101 VAL A CA 1
ATOM 731 C C . VAL A 1 101 ? 15.903 -32.688 -23.529 1.00 54.31 101 VAL A C 1
ATOM 733 O O . VAL A 1 101 ? 15.846 -31.654 -24.193 1.00 54.31 101 VAL A O 1
ATOM 736 N N . SER A 1 102 ? 15.502 -33.883 -23.956 1.00 49.84 102 SER A N 1
ATOM 737 C CA . SER A 1 102 ? 14.528 -34.202 -25.002 1.00 49.84 102 SER A CA 1
ATOM 738 C C . SER A 1 102 ? 13.284 -33.304 -24.888 1.00 49.84 102 SER A C 1
ATOM 740 O O . SER A 1 102 ? 12.784 -33.065 -23.796 1.00 49.84 102 SER A O 1
ATOM 742 N N . ALA A 1 103 ? 12.828 -32.656 -25.960 1.00 47.44 103 ALA A N 1
ATOM 743 C CA . ALA A 1 103 ? 11.890 -33.210 -26.943 1.00 47.44 103 ALA A CA 1
ATOM 744 C C . ALA A 1 103 ? 10.604 -33.785 -26.312 1.00 47.44 103 ALA A C 1
ATOM 746 O O . ALA A 1 103 ? 10.561 -34.959 -25.966 1.00 47.44 103 ALA A O 1
ATOM 747 N N . ALA A 1 104 ? 9.580 -32.934 -26.185 1.00 43.03 104 ALA A N 1
ATOM 748 C CA . ALA A 1 104 ? 8.152 -33.226 -25.975 1.00 43.03 104 ALA A CA 1
ATOM 749 C C . ALA A 1 104 ? 7.483 -31.876 -25.629 1.00 43.03 104 ALA A C 1
ATOM 751 O O . ALA A 1 104 ? 8.067 -31.098 -24.890 1.00 43.03 104 ALA A O 1
ATOM 752 N N . VAL A 1 105 ? 6.307 -31.448 -26.075 1.00 50.06 105 VAL A N 1
ATOM 753 C CA . VAL A 1 105 ? 5.192 -32.038 -26.810 1.00 50.06 105 VAL A CA 1
ATOM 754 C C . VAL A 1 105 ? 4.379 -30.839 -27.324 1.00 50.06 105 VAL A C 1
ATOM 756 O O . VAL A 1 105 ? 4.219 -29.836 -26.626 1.00 50.06 105 VAL A O 1
ATOM 759 N N . HIS A 1 106 ? 3.875 -30.941 -28.552 1.00 47.09 106 HIS A N 1
ATOM 760 C CA . HIS A 1 106 ? 2.843 -30.061 -29.092 1.00 47.09 106 HIS A CA 1
ATOM 761 C C . HIS A 1 106 ? 1.597 -30.093 -28.193 1.00 47.09 106 HIS A C 1
ATOM 763 O O . HIS A 1 106 ? 0.859 -31.075 -28.198 1.00 47.09 106 HIS A O 1
ATOM 769 N N . ALA A 1 107 ? 1.343 -29.012 -27.454 1.00 44.03 107 ALA A N 1
ATOM 770 C CA . ALA A 1 107 ? 0.053 -28.763 -26.822 1.00 44.03 107 ALA A CA 1
ATOM 771 C C . ALA A 1 107 ? -0.777 -27.861 -27.741 1.00 44.03 107 ALA A C 1
ATOM 773 O O . ALA A 1 107 ? -0.421 -26.712 -28.014 1.00 44.03 107 ALA A O 1
ATOM 774 N N . ALA A 1 108 ? -1.860 -28.439 -28.253 1.00 44.81 108 ALA A N 1
ATOM 775 C CA . ALA A 1 108 ? -2.881 -27.783 -29.045 1.00 44.81 108 ALA A CA 1
ATOM 776 C C . ALA A 1 108 ? -3.480 -26.589 -28.285 1.00 44.81 108 ALA A C 1
ATOM 778 O O . ALA A 1 108 ? -3.867 -26.698 -27.124 1.00 44.81 108 ALA A O 1
ATOM 779 N N . VAL A 1 109 ? -3.554 -25.450 -28.969 1.00 49.25 109 VAL A N 1
ATOM 780 C CA . VAL A 1 109 ? -4.233 -24.236 -28.512 1.00 49.25 109 VAL A CA 1
ATOM 781 C C . VAL A 1 109 ? -5.730 -24.412 -28.789 1.00 49.25 109 VAL A C 1
ATOM 783 O O . VAL A 1 109 ? -6.096 -24.482 -29.963 1.00 49.25 109 VAL A O 1
ATOM 786 N N . PRO A 1 110 ? -6.615 -24.484 -27.777 1.00 53.28 110 PRO A N 1
ATOM 787 C CA . PRO A 1 110 ? -8.045 -24.381 -28.024 1.00 53.28 110 PRO A CA 1
ATOM 788 C C . PRO A 1 110 ? -8.395 -22.936 -28.399 1.00 53.28 110 PRO A C 1
ATOM 790 O O . PRO A 1 110 ? -7.950 -21.974 -27.766 1.00 53.28 110 PRO A O 1
ATOM 793 N N . ALA A 1 111 ? -9.171 -22.808 -29.472 1.00 53.41 111 ALA A N 1
ATOM 794 C CA . ALA A 1 111 ? -9.700 -21.559 -29.988 1.00 53.41 111 ALA A CA 1
ATOM 795 C C . ALA A 1 111 ? -10.455 -20.790 -28.890 1.00 53.41 111 ALA A C 1
ATOM 797 O O . ALA A 1 111 ? -11.398 -21.301 -28.292 1.00 53.41 111 ALA A O 1
ATOM 798 N N . LYS A 1 112 ? -10.029 -19.550 -28.630 1.00 53.25 112 LYS A N 1
ATOM 799 C CA . LYS A 1 112 ? -10.815 -18.580 -27.868 1.00 53.25 112 LYS A CA 1
ATOM 800 C C . LYS A 1 112 ? -11.886 -18.016 -28.793 1.00 53.25 112 LYS A C 1
ATOM 802 O O . LYS A 1 112 ? -11.564 -17.268 -29.712 1.00 53.25 112 LYS A O 1
ATOM 807 N N . GLU A 1 113 ? -13.132 -18.381 -28.532 1.00 53.78 113 GLU A N 1
ATOM 808 C CA . GLU A 1 113 ? -14.304 -17.669 -29.027 1.00 53.78 113 GLU A CA 1
ATOM 809 C C . GLU A 1 113 ? -14.275 -16.224 -28.501 1.00 53.78 113 GLU A C 1
ATOM 811 O O . GLU A 1 113 ? -14.149 -15.977 -27.298 1.00 53.78 113 GLU A O 1
ATOM 816 N N . GLU A 1 114 ? -14.329 -15.261 -29.421 1.00 53.12 114 GLU A N 1
ATOM 817 C CA . GLU A 1 114 ? -14.553 -13.851 -29.117 1.00 53.12 114 GLU A CA 1
ATOM 818 C C . GLU A 1 114 ? -16.036 -13.630 -28.779 1.00 53.12 114 GLU A C 1
ATOM 820 O O . GLU A 1 114 ? -16.894 -13.919 -29.617 1.00 53.12 114 GLU A O 1
ATOM 825 N N . PRO A 1 115 ? -16.383 -13.058 -27.613 1.00 59.56 115 PRO A N 1
ATOM 826 C CA . PRO A 1 115 ? -17.720 -12.527 -27.413 1.00 59.56 115 PRO A CA 1
ATOM 827 C C . PRO A 1 115 ? -17.865 -11.208 -28.183 1.00 59.56 115 PRO A C 1
ATOM 829 O O . PRO A 1 115 ? -17.297 -10.174 -27.825 1.00 59.56 115 PRO A O 1
ATOM 832 N N . VAL A 1 116 ? -18.662 -11.262 -29.250 1.00 61.50 116 VAL A N 1
ATOM 833 C CA . VAL A 1 116 ? -19.201 -10.109 -29.976 1.00 61.50 116 VAL A CA 1
ATOM 834 C C . VAL A 1 116 ? -20.104 -9.319 -29.027 1.00 61.50 116 VAL A C 1
ATOM 836 O O . VAL A 1 116 ? -21.227 -9.725 -28.738 1.00 61.50 116 VAL A O 1
ATOM 839 N N . ILE A 1 117 ? -19.618 -8.181 -28.531 1.00 61.75 117 ILE A N 1
ATOM 840 C CA . ILE A 1 117 ? -20.441 -7.211 -27.800 1.00 61.75 117 ILE A CA 1
ATOM 841 C C . ILE A 1 117 ? -21.121 -6.301 -28.838 1.00 61.75 117 ILE A C 1
ATOM 843 O O . ILE A 1 117 ? -20.412 -5.633 -29.599 1.00 61.75 117 ILE A O 1
ATOM 847 N N . PRO A 1 118 ? -22.465 -6.238 -28.900 1.00 58.56 118 PRO A N 1
ATOM 848 C CA . PRO A 1 118 ? -23.157 -5.315 -29.787 1.00 58.56 118 PRO A CA 1
ATOM 849 C C . PRO A 1 118 ? -22.959 -3.868 -29.318 1.00 58.56 118 PRO A C 1
ATOM 851 O O . PRO A 1 118 ? -23.189 -3.516 -28.162 1.00 58.56 118 PRO A O 1
ATOM 854 N N . ALA A 1 119 ? -22.510 -3.030 -30.248 1.00 51.53 119 ALA A N 1
ATOM 855 C CA . ALA A 1 119 ? -22.346 -1.600 -30.067 1.00 51.53 119 ALA A CA 1
ATOM 856 C C . ALA A 1 119 ? -23.713 -0.902 -29.992 1.00 51.53 119 ALA A C 1
ATOM 858 O O . ALA A 1 119 ? -24.456 -0.901 -30.973 1.00 51.53 119 ALA A O 1
ATOM 859 N N . GLU A 1 120 ? -24.006 -0.236 -28.875 1.00 52.75 120 GLU A N 1
ATOM 860 C CA . GLU A 1 120 ? -25.081 0.756 -28.822 1.00 52.75 120 GLU A CA 1
ATOM 861 C C . GLU A 1 120 ? -24.554 2.180 -29.079 1.00 52.75 120 GLU A C 1
ATOM 863 O O . GLU A 1 120 ? -23.550 2.598 -28.488 1.00 52.75 120 GLU A O 1
ATOM 868 N N . PRO A 1 121 ? -25.231 2.972 -29.933 1.00 63.78 121 PRO A N 1
ATOM 869 C CA . PRO A 1 121 ? -24.902 4.369 -30.164 1.00 63.78 121 PRO A CA 1
ATOM 870 C C . PRO A 1 121 ? -25.747 5.290 -29.271 1.00 63.78 121 PRO A C 1
ATOM 872 O O . PRO A 1 121 ? -26.905 5.562 -29.579 1.00 63.78 121 PRO A O 1
ATOM 875 N N . SER A 1 122 ? -25.151 5.889 -28.236 1.00 51.59 122 SER A N 1
ATOM 876 C CA . SER A 1 122 ? -25.774 7.023 -27.536 1.00 51.59 122 SER A CA 1
ATOM 877 C C . SER A 1 122 ? -25.016 8.321 -27.802 1.00 51.59 122 SER A C 1
ATOM 879 O O . SER A 1 122 ? -23.851 8.502 -27.443 1.00 51.59 122 SER A O 1
ATOM 881 N N . LYS A 1 123 ? -25.695 9.225 -28.515 1.00 54.56 123 LYS A N 1
ATOM 882 C CA . LYS A 1 123 ? -25.245 10.575 -28.855 1.00 54.56 123 LYS A CA 1
ATOM 883 C C . LYS A 1 123 ? -25.800 11.585 -27.840 1.00 54.56 123 LYS A C 1
ATOM 885 O O . LYS A 1 123 ? -26.968 11.506 -27.482 1.00 54.56 123 LYS A O 1
ATOM 890 N N . LYS A 1 124 ? -25.015 12.660 -27.661 1.00 46.75 124 LYS A N 1
ATOM 891 C CA . LYS A 1 124 ? -25.349 14.014 -27.152 1.00 46.75 124 LYS A CA 1
ATOM 892 C C . LYS A 1 124 ? -25.362 14.168 -25.624 1.00 46.75 124 LYS A C 1
ATOM 894 O O . LYS A 1 124 ? -25.827 13.296 -24.923 1.00 46.75 124 LYS A O 1
ATOM 899 N N . ALA A 1 125 ? -25.013 15.300 -25.021 1.00 50.59 125 ALA A N 1
ATOM 900 C CA . ALA A 1 125 ? -24.122 16.426 -25.310 1.00 50.59 125 ALA A CA 1
ATOM 901 C C . ALA A 1 125 ? -24.341 17.407 -24.150 1.00 50.59 125 ALA A C 1
ATOM 903 O O . ALA A 1 125 ? -25.448 17.916 -24.039 1.00 50.59 125 ALA A O 1
ATOM 904 N N . THR A 1 126 ? -23.315 17.782 -23.386 1.00 45.38 126 THR A N 1
ATOM 905 C CA . THR A 1 126 ? -23.281 19.107 -22.739 1.00 45.38 126 THR A CA 1
ATOM 906 C C . THR A 1 126 ? -21.852 19.647 -22.689 1.00 45.38 126 THR A C 1
ATOM 908 O O . THR A 1 126 ? -20.913 19.052 -22.165 1.00 45.38 126 THR A O 1
ATOM 911 N N . LYS A 1 127 ? -21.686 20.803 -23.338 1.00 52.69 127 LYS A N 1
ATOM 912 C CA . LYS A 1 127 ? -20.470 21.612 -23.393 1.00 52.69 127 LYS A CA 1
ATOM 913 C C . LYS A 1 127 ? -20.240 22.266 -22.028 1.00 52.69 127 LYS A C 1
ATOM 915 O O . LYS A 1 127 ? -20.853 23.288 -21.745 1.00 52.69 127 LYS A O 1
ATOM 920 N N . ALA A 1 128 ? -19.289 21.764 -21.247 1.00 52.84 128 ALA A N 1
ATOM 921 C CA . ALA A 1 128 ? -18.664 22.537 -20.176 1.00 52.84 128 ALA A CA 1
ATOM 922 C C . ALA A 1 128 ? -17.287 23.023 -20.656 1.00 52.84 128 ALA A C 1
ATOM 924 O O . ALA A 1 128 ? -16.287 22.305 -20.614 1.00 52.84 128 ALA A O 1
ATOM 925 N N . LYS A 1 129 ? -17.248 24.260 -21.170 1.00 52.22 129 LYS A N 1
ATOM 926 C CA . LYS A 1 129 ? -16.015 25.005 -21.459 1.00 52.22 129 LYS A CA 1
ATOM 927 C C . LYS A 1 129 ? -15.330 25.353 -20.134 1.00 52.22 129 LYS A C 1
ATOM 929 O O . LYS A 1 129 ? -15.472 26.457 -19.628 1.00 52.22 129 LYS A O 1
ATOM 934 N N . GLN A 1 130 ? -14.557 24.424 -19.591 1.00 53.97 130 GLN A N 1
ATOM 935 C CA . GLN A 1 130 ? -13.472 24.760 -18.677 1.00 53.97 130 GLN A CA 1
ATOM 936 C C . GLN A 1 130 ? -12.168 24.524 -19.426 1.00 53.97 130 GLN A C 1
ATOM 938 O O . GLN A 1 130 ? -11.788 23.390 -19.718 1.00 53.97 130 GLN A O 1
ATOM 943 N N . SER A 1 131 ? -11.504 25.620 -19.783 1.00 57.78 131 SER A N 1
ATOM 944 C CA . SER A 1 131 ? -10.169 25.660 -20.368 1.00 57.78 131 SER A CA 1
ATOM 945 C C . SER A 1 131 ? -9.144 25.121 -19.368 1.00 57.78 131 SER A C 1
ATOM 947 O O . SER A 1 131 ? -8.361 25.862 -18.776 1.00 57.78 131 SER A O 1
ATOM 949 N N . LYS A 1 132 ? -9.142 23.803 -19.166 1.00 56.34 132 LYS A N 1
ATOM 950 C CA . LYS A 1 132 ? -8.042 23.094 -18.528 1.00 56.34 132 LYS A CA 1
ATOM 951 C C . LYS A 1 132 ? -6.859 23.233 -19.474 1.00 56.34 132 LYS A C 1
ATOM 953 O O . LYS A 1 132 ? -6.808 22.562 -20.506 1.00 56.34 132 LYS A O 1
ATOM 958 N N . LYS A 1 133 ? -5.921 24.127 -19.135 1.00 57.69 133 LYS A N 1
ATOM 959 C CA . LYS A 1 133 ? -4.540 24.067 -19.625 1.00 57.69 133 LYS A CA 1
ATOM 960 C C . LYS A 1 133 ? -4.106 22.620 -19.433 1.00 57.69 133 LYS A C 1
ATOM 962 O O . LYS A 1 133 ? -3.838 22.197 -18.309 1.00 57.69 133 LYS A O 1
ATOM 967 N N . LYS A 1 134 ? -4.141 21.834 -20.512 1.00 58.22 134 LYS A N 1
ATOM 968 C CA . LYS A 1 134 ? -3.620 20.475 -20.534 1.00 58.22 134 LYS A CA 1
ATOM 969 C C . LYS A 1 134 ? -2.158 20.634 -20.153 1.00 58.22 134 LYS A C 1
ATOM 971 O O . LYS A 1 134 ? -1.363 21.084 -20.973 1.00 58.22 134 LYS A O 1
ATOM 976 N N . ARG A 1 135 ? -1.822 20.357 -18.890 1.00 58.75 135 ARG A N 1
ATOM 977 C CA . ARG A 1 135 ? -0.443 20.142 -18.463 1.00 58.75 135 ARG A CA 1
ATOM 978 C C . ARG A 1 135 ? -0.009 18.936 -19.274 1.00 58.75 135 ARG A C 1
ATOM 980 O O . ARG A 1 135 ? -0.308 17.807 -18.901 1.00 58.75 135 ARG A O 1
ATOM 987 N N . ALA A 1 136 ? 0.537 19.196 -20.460 1.00 56.38 136 ALA A N 1
ATOM 988 C CA . ALA A 1 136 ? 1.109 18.181 -21.310 1.00 56.38 136 ALA A CA 1
ATOM 989 C C . ALA A 1 136 ? 2.107 17.455 -20.419 1.00 56.38 136 ALA A C 1
ATOM 991 O O . ALA A 1 136 ? 3.100 18.038 -19.986 1.00 56.38 136 ALA A O 1
ATOM 992 N N . SER A 1 137 ? 1.771 16.227 -20.032 1.00 56.88 137 SER A N 1
ATOM 993 C CA . SER A 1 137 ? 2.668 15.378 -19.274 1.00 56.88 137 SER A CA 1
ATOM 994 C C . SER A 1 137 ? 3.970 15.343 -20.064 1.00 56.88 137 SER A C 1
ATOM 996 O O . SER A 1 137 ? 3.982 14.827 -21.185 1.00 56.88 137 SER A O 1
ATOM 998 N N . SER A 1 138 ? 5.052 15.906 -19.518 1.00 53.47 138 SER A N 1
ATOM 999 C CA . SER A 1 138 ? 6.356 16.017 -20.194 1.00 53.47 138 SER A CA 1
ATOM 1000 C C . SER A 1 138 ? 6.999 14.655 -20.510 1.00 53.47 138 SER A C 1
ATOM 1002 O O . SER A 1 138 ? 8.077 14.571 -21.085 1.00 53.47 138 SER A O 1
ATOM 1004 N N . TRP A 1 139 ? 6.291 13.566 -20.211 1.00 53.97 139 TRP A N 1
ATOM 1005 C CA . TRP A 1 139 ? 6.564 12.202 -20.645 1.00 53.97 139 TRP A CA 1
ATOM 1006 C C . TRP A 1 139 ? 6.176 11.919 -22.108 1.00 53.97 139 TRP A C 1
ATOM 1008 O O . TRP A 1 139 ? 6.608 10.908 -22.667 1.00 53.97 139 TRP A O 1
ATOM 1018 N N . GLY A 1 140 ? 5.365 12.785 -22.730 1.00 49.12 140 GLY A N 1
ATOM 1019 C CA . GLY A 1 140 ? 4.878 12.642 -24.107 1.00 49.12 140 GLY A CA 1
ATOM 1020 C C . GLY A 1 140 ? 5.861 13.110 -25.182 1.00 49.12 140 GLY A C 1
ATOM 1021 O O . GLY A 1 140 ? 5.814 12.611 -26.302 1.00 49.12 140 GLY A O 1
ATOM 1022 N N . SER A 1 141 ? 6.819 13.979 -24.850 1.00 51.34 141 SER A N 1
ATOM 1023 C CA . SER A 1 141 ? 7.898 14.389 -25.759 1.00 51.34 141 SER A CA 1
ATOM 1024 C C . SER A 1 141 ? 9.080 13.418 -25.698 1.00 51.34 141 SER A C 1
ATOM 1026 O O . SER A 1 141 ? 10.242 13.821 -25.654 1.00 51.34 141 SER A O 1
ATOM 1028 N N . ARG A 1 142 ? 8.793 12.109 -25.710 1.00 53.91 142 ARG A N 1
ATOM 1029 C CA . ARG A 1 142 ? 9.759 11.112 -26.176 1.00 53.91 142 ARG A CA 1
ATOM 1030 C C . ARG A 1 142 ? 9.960 11.381 -27.661 1.00 53.91 142 ARG A C 1
ATOM 1032 O O . ARG A 1 142 ? 9.268 10.817 -28.505 1.00 53.91 142 ARG A O 1
ATOM 1039 N N . THR A 1 143 ? 10.884 12.292 -27.943 1.00 58.78 143 THR A N 1
ATOM 1040 C CA . THR A 1 143 ? 11.491 12.527 -29.251 1.00 58.78 143 THR A CA 1
ATOM 1041 C C . THR A 1 143 ? 11.760 11.187 -29.937 1.00 58.78 143 THR A C 1
ATOM 1043 O O . THR A 1 143 ? 11.952 10.171 -29.268 1.00 58.78 143 THR A O 1
ATOM 1046 N N . ALA A 1 144 ? 11.756 11.147 -31.270 1.00 61.94 144 ALA A N 1
ATOM 1047 C CA . ALA A 1 144 ? 12.005 9.928 -32.053 1.00 61.94 144 ALA A CA 1
ATOM 1048 C C . ALA A 1 144 ? 13.236 9.119 -31.563 1.00 61.94 144 ALA A C 1
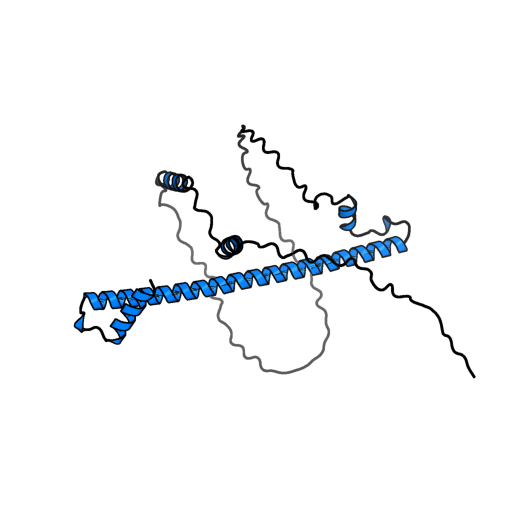ATOM 1050 O O . ALA A 1 144 ? 13.266 7.891 -31.665 1.00 61.94 144 ALA A O 1
ATOM 1051 N N . ASP A 1 145 ? 14.192 9.801 -30.928 1.00 61.59 145 ASP A N 1
ATOM 1052 C CA . ASP A 1 145 ? 15.328 9.249 -30.189 1.00 61.59 145 ASP A CA 1
ATOM 1053 C C . ASP A 1 145 ? 14.931 8.252 -29.067 1.00 61.59 145 ASP A C 1
ATOM 1055 O O . ASP A 1 145 ? 15.470 7.151 -28.967 1.00 61.59 145 ASP A O 1
ATOM 1059 N N . GLY A 1 146 ? 13.888 8.527 -28.280 1.00 69.31 146 GLY A N 1
ATOM 1060 C CA . GLY A 1 146 ? 13.401 7.627 -27.228 1.00 69.31 146 GLY A CA 1
ATOM 1061 C C . GLY A 1 146 ? 12.873 6.277 -27.734 1.00 69.31 146 GLY A C 1
ATOM 1062 O O . GLY A 1 146 ? 12.899 5.296 -26.987 1.00 69.31 146 GLY A O 1
ATOM 1063 N N . ARG A 1 147 ? 12.409 6.194 -28.993 1.00 65.31 147 ARG A N 1
ATOM 1064 C CA . ARG A 1 147 ? 12.077 4.908 -29.637 1.00 65.31 147 ARG A CA 1
ATOM 1065 C C . ARG A 1 147 ? 13.325 4.198 -30.155 1.00 65.31 147 ARG A C 1
ATOM 1067 O O . ARG A 1 147 ? 13.385 2.976 -30.045 1.00 65.31 147 ARG A O 1
ATOM 1074 N N . ARG A 1 148 ? 14.314 4.937 -30.672 1.00 64.06 148 ARG A N 1
ATOM 1075 C CA . AR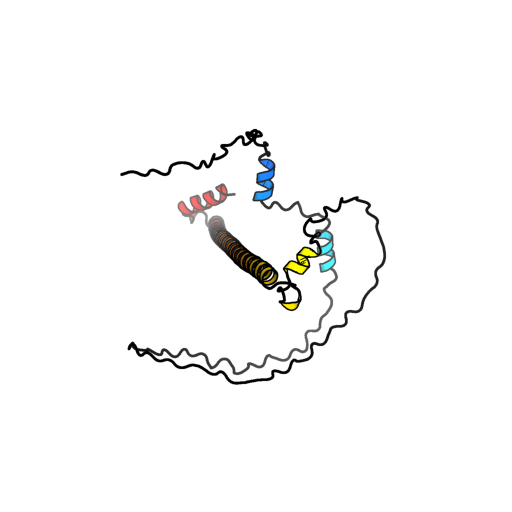G A 1 148 ? 15.593 4.368 -31.132 1.00 64.06 148 ARG A CA 1
ATOM 1076 C C . ARG A 1 148 ? 16.356 3.703 -29.987 1.00 64.06 148 ARG A C 1
ATOM 1078 O O . ARG A 1 148 ? 16.754 2.557 -30.125 1.00 64.06 148 ARG A O 1
ATOM 1085 N N . ARG A 1 149 ? 16.402 4.331 -28.808 1.00 67.94 149 ARG A N 1
ATOM 1086 C CA . ARG A 1 149 ? 17.090 3.793 -27.612 1.00 67.94 149 ARG A CA 1
ATOM 1087 C C . ARG A 1 149 ? 16.484 2.517 -27.016 1.00 67.94 149 ARG A C 1
ATOM 1089 O O . ARG A 1 149 ? 17.068 1.942 -26.103 1.00 67.94 149 ARG A O 1
ATOM 1096 N N . ARG A 1 150 ? 15.303 2.087 -27.473 1.00 77.81 150 ARG A N 1
ATOM 1097 C CA . ARG A 1 150 ? 14.680 0.826 -27.034 1.00 77.81 150 ARG A CA 1
ATOM 1098 C C . ARG A 1 150 ? 15.096 -0.365 -27.881 1.00 77.81 150 ARG A C 1
ATOM 1100 O O . ARG A 1 150 ? 15.064 -1.480 -27.373 1.00 77.81 150 ARG A O 1
ATOM 1107 N N . LYS A 1 151 ? 15.434 -0.138 -29.152 1.00 91.81 151 LYS A N 1
ATOM 1108 C CA . LYS A 1 151 ? 15.843 -1.207 -30.060 1.00 91.81 151 LYS A CA 1
ATOM 1109 C C . LYS A 1 151 ? 17.297 -1.569 -29.787 1.00 91.81 151 LYS A C 1
ATOM 1111 O O . LYS A 1 151 ? 18.101 -0.694 -29.483 1.00 91.81 151 LYS A O 1
ATOM 1116 N N . GLU A 1 152 ? 17.596 -2.856 -29.873 1.00 94.62 152 GLU A N 1
ATOM 1117 C CA . GLU A 1 152 ? 18.967 -3.354 -29.850 1.00 94.62 152 GLU A CA 1
ATOM 1118 C C . GLU A 1 152 ? 19.720 -2.798 -31.067 1.00 94.62 152 GLU A C 1
ATOM 1120 O O . GLU A 1 152 ? 19.217 -2.947 -32.188 1.00 94.62 152 GLU A O 1
ATOM 1125 N N . PRO A 1 153 ? 20.872 -2.127 -30.874 1.00 95.31 153 PRO A N 1
ATOM 1126 C CA . PRO A 1 153 ? 21.717 -1.700 -31.983 1.00 95.31 153 PRO A CA 1
ATOM 1127 C C . PRO A 1 153 ? 22.091 -2.907 -32.847 1.00 95.31 153 PRO A C 1
ATOM 1129 O O . PRO A 1 153 ? 22.518 -3.932 -32.318 1.00 95.31 153 PRO A O 1
ATOM 1132 N N . LYS A 1 154 ? 21.935 -2.809 -34.170 1.00 96.81 154 LYS A N 1
ATOM 1133 C CA . LYS A 1 154 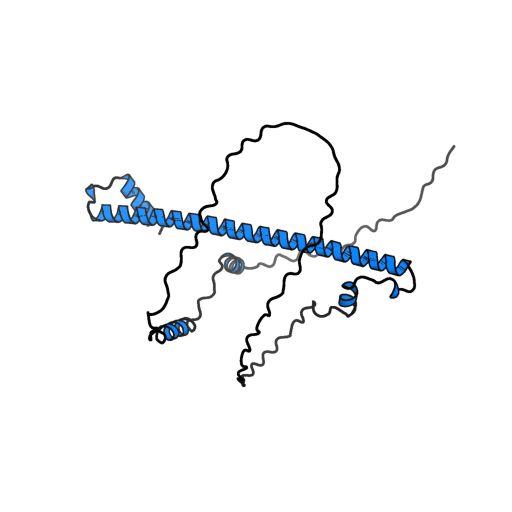? 22.361 -3.855 -35.111 1.00 96.81 154 LYS A CA 1
ATOM 1134 C C . LYS A 1 154 ? 23.631 -3.417 -35.810 1.00 96.81 154 LYS A C 1
ATOM 1136 O O . LYS A 1 154 ? 23.731 -2.267 -36.218 1.00 96.81 154 LYS A O 1
ATOM 1141 N N . ARG A 1 155 ? 24.573 -4.338 -36.039 1.00 97.06 155 ARG A N 1
ATOM 1142 C CA . ARG A 1 155 ? 25.852 -3.988 -36.679 1.00 97.06 155 ARG A CA 1
ATOM 1143 C C . ARG A 1 155 ? 25.685 -3.353 -38.066 1.00 97.06 155 ARG A C 1
ATOM 1145 O O . ARG A 1 155 ? 26.476 -2.480 -38.401 1.00 97.06 155 ARG A O 1
ATOM 1152 N N . ALA A 1 156 ? 24.673 -3.759 -38.833 1.00 97.06 156 ALA A N 1
ATOM 1153 C CA . ALA A 1 156 ? 24.414 -3.253 -40.185 1.00 97.06 156 ALA A CA 1
ATOM 1154 C C . ALA A 1 156 ? 23.997 -1.769 -40.241 1.00 97.06 156 ALA A C 1
ATOM 1156 O O . ALA A 1 156 ? 24.127 -1.153 -41.291 1.00 97.06 156 ALA A O 1
ATOM 1157 N N . ASP A 1 157 ? 23.531 -1.193 -39.128 1.00 95.06 157 ASP A N 1
ATOM 1158 C CA . ASP A 1 157 ? 23.041 0.192 -39.085 1.00 95.06 157 ASP A CA 1
ATOM 1159 C C . ASP A 1 157 ? 24.174 1.228 -38.893 1.00 95.06 157 ASP A C 1
ATOM 1161 O O . ASP A 1 157 ? 23.907 2.429 -38.879 1.00 95.06 157 ASP A O 1
ATOM 1165 N N . TYR A 1 158 ? 25.428 0.781 -38.732 1.00 96.50 158 TYR A N 1
ATOM 1166 C CA . TYR A 1 158 ? 26.579 1.626 -38.388 1.00 96.50 158 TYR A CA 1
ATOM 1167 C C . TYR A 1 158 ? 27.691 1.538 -39.432 1.00 96.50 158 TYR A C 1
ATOM 1169 O O . TYR A 1 158 ? 28.052 0.447 -39.885 1.00 96.50 158 TYR A O 1
ATOM 1177 N N . ALA A 1 159 ? 28.291 2.686 -39.754 1.00 97.62 159 ALA A N 1
ATOM 1178 C CA . ALA A 1 159 ? 29.405 2.763 -40.694 1.00 97.62 159 ALA A CA 1
ATOM 1179 C C . ALA A 1 159 ? 30.667 2.096 -40.122 1.00 97.62 159 ALA A C 1
ATOM 1181 O O . ALA A 1 159 ? 31.336 1.327 -40.813 1.00 97.62 159 ALA A O 1
ATOM 1182 N N . THR A 1 160 ? 30.957 2.314 -38.835 1.00 98.38 160 THR A N 1
ATOM 1183 C CA . THR A 1 160 ? 32.155 1.783 -38.168 1.00 98.38 160 THR A CA 1
ATOM 1184 C C . THR A 1 160 ? 31.811 0.806 -37.041 1.00 98.38 160 THR A C 1
ATOM 1186 O O . THR A 1 160 ? 30.706 0.788 -36.495 1.00 98.38 160 THR A O 1
ATOM 1189 N N . THR A 1 161 ? 32.766 -0.062 -36.694 1.00 97.56 161 THR A N 1
ATOM 1190 C CA . THR A 1 161 ? 32.602 -1.012 -35.578 1.00 97.56 161 THR A CA 1
ATOM 1191 C C . THR A 1 161 ? 32.666 -0.304 -34.225 1.00 97.56 161 THR A C 1
ATOM 1193 O O . THR A 1 161 ? 31.985 -0.715 -33.289 1.00 97.56 161 THR A O 1
ATOM 1196 N N . GLU A 1 162 ? 33.449 0.768 -34.125 1.00 97.81 162 GLU A N 1
ATOM 1197 C CA . GLU A 1 162 ? 33.607 1.541 -32.895 1.00 97.81 162 GLU A CA 1
ATOM 1198 C C . GLU A 1 162 ? 32.300 2.235 -32.488 1.00 97.81 162 GLU A C 1
ATOM 1200 O O . GLU A 1 162 ? 31.868 2.096 -31.343 1.00 97.81 162 GLU A O 1
ATOM 1205 N N . GLU A 1 163 ? 31.608 2.875 -33.439 1.00 95.81 163 GLU A N 1
ATOM 1206 C CA . GLU A 1 163 ? 30.289 3.480 -33.204 1.00 95.81 163 GLU A CA 1
ATOM 1207 C C . GLU A 1 163 ? 29.266 2.444 -32.721 1.00 95.81 163 GLU A C 1
ATOM 1209 O O . GLU A 1 163 ? 28.556 2.673 -31.739 1.00 95.81 163 GLU A O 1
ATOM 1214 N N . TYR A 1 164 ? 29.238 1.270 -33.363 1.00 95.94 164 TYR A N 1
ATOM 1215 C CA . TYR A 1 164 ? 28.372 0.167 -32.955 1.00 95.94 164 TYR A CA 1
ATOM 1216 C C . TYR A 1 164 ? 28.652 -0.281 -31.512 1.00 95.94 164 TYR A C 1
ATOM 1218 O O . TYR A 1 164 ? 27.719 -0.432 -30.722 1.00 95.94 164 TYR A O 1
ATOM 1226 N N . LEU A 1 165 ? 29.921 -0.478 -31.138 1.00 97.31 165 LEU A N 1
ATOM 1227 C CA . LEU A 1 165 ? 30.294 -0.898 -29.783 1.00 97.31 165 LEU A CA 1
ATOM 1228 C C . LEU A 1 165 ? 29.961 0.172 -28.734 1.00 97.31 165 LEU A C 1
ATOM 1230 O O . LEU A 1 165 ? 29.484 -0.161 -27.641 1.00 97.31 165 LEU A O 1
ATOM 1234 N N . ALA A 1 166 ? 30.159 1.451 -29.063 1.00 95.62 166 ALA A N 1
ATOM 1235 C CA . ALA A 1 166 ? 29.804 2.565 -28.193 1.00 95.62 166 ALA A CA 1
ATOM 1236 C C . ALA A 1 166 ? 28.296 2.573 -27.894 1.00 95.62 166 ALA A C 1
ATOM 1238 O O . ALA A 1 166 ? 27.899 2.548 -26.720 1.00 95.62 166 ALA A O 1
ATOM 1239 N N . ASP A 1 167 ? 27.458 2.507 -28.931 1.00 94.38 167 ASP A N 1
ATOM 1240 C CA . ASP A 1 167 ? 26.001 2.482 -28.786 1.00 94.38 167 ASP A CA 1
ATOM 1241 C C . ASP A 1 167 ? 25.493 1.198 -28.121 1.00 94.38 167 ASP A C 1
ATOM 1243 O O . ASP A 1 167 ? 24.614 1.255 -27.254 1.00 94.38 167 ASP A O 1
ATOM 1247 N N . TRP A 1 168 ? 26.084 0.045 -28.436 1.00 95.38 168 TRP A N 1
ATOM 1248 C CA . TRP A 1 168 ? 25.771 -1.226 -27.783 1.00 95.38 168 TRP A CA 1
ATOM 1249 C C . TRP A 1 168 ? 26.040 -1.177 -26.274 1.00 95.38 168 TRP A C 1
ATOM 1251 O O . TRP A 1 168 ? 25.184 -1.545 -25.461 1.00 95.38 168 TRP A O 1
ATOM 1261 N N . SER A 1 169 ? 27.202 -0.653 -25.868 1.00 96.19 169 SER A N 1
ATOM 1262 C CA . SER A 1 169 ? 27.558 -0.509 -24.452 1.00 96.19 169 SER A CA 1
ATOM 1263 C C . SER A 1 169 ? 26.624 0.461 -23.717 1.00 96.19 169 SER A C 1
ATOM 1265 O O . SER A 1 169 ? 26.263 0.232 -22.557 1.00 96.19 169 SER A O 1
ATOM 1267 N N . ARG A 1 170 ? 26.193 1.536 -24.390 1.00 93.56 170 ARG A N 1
ATOM 1268 C CA . ARG A 1 170 ? 25.226 2.502 -23.861 1.00 93.56 170 ARG A CA 1
ATOM 1269 C C . ARG A 1 170 ? 23.854 1.859 -23.685 1.00 93.56 170 ARG A C 1
ATOM 1271 O O . ARG A 1 170 ? 23.237 2.031 -22.633 1.00 93.56 170 ARG A O 1
ATOM 1278 N N . TRP A 1 171 ? 23.392 1.101 -24.677 1.00 94.25 171 TRP A N 1
ATOM 1279 C CA . TRP A 1 171 ? 22.126 0.372 -24.622 1.00 94.25 171 TRP A CA 1
ATOM 1280 C C . TRP A 1 171 ? 22.104 -0.632 -23.459 1.00 94.25 171 TRP A C 1
ATOM 1282 O O . TRP A 1 171 ? 21.171 -0.604 -22.652 1.00 94.25 171 TRP A O 1
ATOM 1292 N N . ARG A 1 172 ? 23.171 -1.426 -23.287 1.00 96.75 172 ARG A N 1
ATOM 1293 C CA . ARG A 1 172 ? 23.369 -2.331 -22.135 1.00 96.75 172 ARG A CA 1
ATOM 1294 C C . ARG A 1 172 ? 23.249 -1.594 -20.803 1.00 96.75 172 ARG A C 1
ATOM 1296 O O . ARG A 1 172 ? 22.422 -1.964 -19.976 1.00 96.75 172 ARG A O 1
ATOM 1303 N N . ARG A 1 173 ? 23.997 -0.498 -20.621 1.00 95.31 173 ARG A N 1
ATOM 1304 C CA . ARG A 1 173 ? 23.944 0.318 -19.394 1.00 95.31 173 ARG A CA 1
ATOM 1305 C C . ARG A 1 173 ? 22.533 0.827 -19.093 1.00 95.31 173 ARG A C 1
ATOM 1307 O O . ARG A 1 173 ? 22.102 0.798 -17.941 1.00 95.31 173 ARG A O 1
ATOM 1314 N N . ILE A 1 174 ? 21.796 1.269 -20.114 1.00 92.06 174 ILE A N 1
ATOM 1315 C CA . ILE A 1 174 ? 20.402 1.713 -19.963 1.00 92.06 174 ILE A CA 1
ATOM 1316 C C . ILE A 1 174 ? 19.501 0.545 -19.542 1.00 92.06 174 ILE A C 1
ATOM 1318 O O . ILE A 1 174 ? 18.691 0.710 -18.627 1.00 92.06 174 ILE A O 1
ATOM 1322 N N . ARG A 1 175 ? 19.637 -0.630 -20.170 1.00 9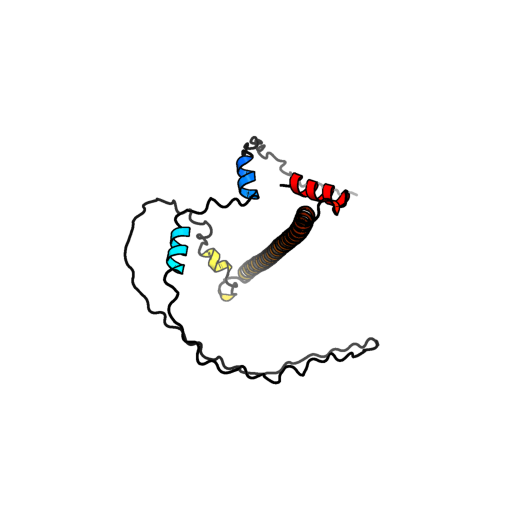5.56 175 ARG A N 1
ATOM 1323 C CA . ARG A 1 175 ? 18.858 -1.831 -19.829 1.00 95.56 175 ARG A CA 1
ATOM 1324 C C . ARG A 1 175 ? 19.147 -2.303 -18.412 1.00 95.56 175 ARG A C 1
ATOM 1326 O O . ARG A 1 175 ? 18.206 -2.520 -17.658 1.00 95.56 175 ARG A O 1
ATOM 1333 N N . ASP A 1 176 ? 20.411 -2.367 -18.016 1.00 96.81 176 ASP A N 1
ATOM 1334 C CA . ASP A 1 176 ? 20.811 -2.780 -16.671 1.00 96.81 176 ASP A CA 1
ATOM 1335 C C . ASP A 1 176 ? 20.321 -1.788 -15.612 1.00 96.81 176 ASP A C 1
ATOM 1337 O O . ASP A 1 176 ? 19.768 -2.191 -14.588 1.00 96.81 176 ASP A O 1
ATOM 1341 N N . SER A 1 177 ? 20.449 -0.484 -15.875 1.00 95.69 177 SER A N 1
ATOM 1342 C CA . SER A 1 177 ? 19.904 0.565 -15.006 1.00 95.69 177 SER A CA 1
ATOM 1343 C C . SER A 1 177 ? 18.384 0.443 -14.855 1.00 95.69 177 SER A C 1
ATOM 1345 O O . SER A 1 177 ? 17.862 0.498 -13.738 1.00 95.69 177 SER A O 1
ATOM 1347 N N . ASN A 1 178 ? 17.670 0.197 -15.958 1.00 96.06 178 ASN A N 1
ATOM 1348 C CA . ASN A 1 178 ? 16.228 -0.023 -15.942 1.00 96.06 178 ASN A CA 1
ATOM 1349 C C . ASN A 1 178 ? 15.845 -1.302 -15.183 1.00 96.06 178 ASN A C 1
ATOM 1351 O O . ASN A 1 178 ? 14.950 -1.266 -14.347 1.00 96.06 178 ASN A O 1
ATOM 1355 N N . ASN A 1 179 ? 16.554 -2.410 -15.390 1.00 97.69 179 ASN A N 1
ATOM 1356 C CA . ASN A 1 179 ? 16.317 -3.653 -14.659 1.00 97.69 179 ASN A CA 1
ATOM 1357 C C . ASN A 1 179 ? 16.519 -3.452 -13.149 1.00 97.69 179 ASN A C 1
ATOM 1359 O O . ASN A 1 179 ? 15.692 -3.883 -12.344 1.00 97.69 179 ASN A O 1
ATOM 1363 N N . ARG A 1 180 ? 17.574 -2.726 -12.750 1.00 98.06 180 ARG A N 1
ATOM 1364 C CA . ARG A 1 180 ? 17.823 -2.371 -11.344 1.00 98.06 180 ARG A CA 1
ATOM 1365 C C . ARG A 1 180 ? 16.729 -1.471 -10.772 1.00 98.06 180 ARG A C 1
ATOM 1367 O O . ARG A 1 180 ? 16.345 -1.654 -9.619 1.00 98.06 180 ARG A O 1
ATOM 1374 N N . SER A 1 181 ? 16.235 -0.488 -11.527 1.00 97.38 181 SER A N 1
ATOM 1375 C CA . SER A 1 181 ? 15.164 0.396 -11.049 1.00 97.38 181 SER A CA 1
ATOM 1376 C C . SER A 1 181 ? 13.819 -0.325 -10.956 1.00 97.38 181 SER A C 1
ATOM 1378 O O . SER A 1 181 ? 13.117 -0.145 -9.966 1.00 97.38 181 SER A O 1
ATOM 1380 N N . VAL A 1 182 ? 13.498 -1.209 -11.905 1.00 98.00 182 VAL A N 1
ATOM 1381 C CA . VAL A 1 182 ? 12.312 -2.077 -11.849 1.00 98.00 182 VAL A CA 1
ATOM 1382 C C . VAL A 1 182 ? 12.387 -3.011 -10.644 1.00 98.00 182 VAL A C 1
ATOM 1384 O O . VAL A 1 182 ? 11.407 -3.117 -9.908 1.00 98.00 182 VAL A O 1
ATOM 1387 N N . LYS A 1 183 ? 13.544 -3.637 -10.382 1.00 98.38 183 LYS A N 1
ATOM 1388 C CA . LYS A 1 183 ? 13.739 -4.481 -9.192 1.00 98.38 183 LYS A CA 1
ATOM 1389 C C . LYS A 1 183 ? 13.494 -3.692 -7.903 1.00 98.38 183 LYS A C 1
ATOM 1391 O O . LYS A 1 183 ? 12.671 -4.114 -7.099 1.00 98.38 183 LYS A O 1
ATOM 1396 N N . ARG A 1 184 ? 14.118 -2.515 -7.753 1.00 98.00 184 ARG A N 1
ATOM 1397 C CA . ARG A 1 184 ? 13.890 -1.618 -6.602 1.00 98.00 184 ARG A CA 1
ATOM 1398 C C . ARG A 1 184 ? 12.429 -1.185 -6.473 1.00 98.00 184 ARG A C 1
ATOM 1400 O O . ARG A 1 184 ? 11.895 -1.161 -5.374 1.00 98.00 184 ARG A O 1
ATOM 1407 N N . SER A 1 185 ? 11.764 -0.878 -7.586 1.00 98.12 185 SER A N 1
ATOM 1408 C CA . SER A 1 185 ? 10.347 -0.504 -7.583 1.00 98.12 185 SER A CA 1
ATOM 1409 C C . SER A 1 185 ? 9.445 -1.647 -7.119 1.00 98.12 185 SER A C 1
ATOM 1411 O O . SER A 1 185 ? 8.471 -1.396 -6.417 1.00 98.12 185 SER A O 1
ATOM 1413 N N . ARG A 1 186 ? 9.743 -2.889 -7.518 1.00 98.56 186 ARG A N 1
ATOM 1414 C CA . ARG A 1 186 ? 9.010 -4.081 -7.069 1.00 98.56 186 ARG A CA 1
ATOM 1415 C C . ARG A 1 186 ? 9.266 -4.378 -5.595 1.00 98.56 186 ARG A C 1
ATOM 1417 O O . ARG A 1 186 ? 8.328 -4.753 -4.906 1.00 98.56 186 ARG A O 1
ATOM 1424 N N . GLU A 1 187 ? 10.498 -4.189 -5.126 1.00 98.56 187 GLU A N 1
ATOM 1425 C CA . GLU A 1 187 ? 10.844 -4.299 -3.702 1.00 98.56 187 GLU A CA 1
ATOM 1426 C C . GLU A 1 187 ? 10.027 -3.311 -2.870 1.00 98.56 187 GLU A C 1
ATOM 1428 O O . GLU A 1 187 ? 9.250 -3.719 -2.019 1.00 98.56 187 GLU A O 1
ATOM 1433 N N . LYS A 1 188 ? 10.061 -2.027 -3.238 1.00 98.12 188 LYS A N 1
ATOM 1434 C CA . LYS A 1 188 ? 9.290 -0.980 -2.559 1.00 98.12 188 LYS A CA 1
ATOM 1435 C C . LYS A 1 188 ? 7.775 -1.219 -2.605 1.00 98.12 188 LYS A C 1
ATOM 1437 O O . LYS A 1 188 ? 7.039 -0.790 -1.722 1.00 98.12 188 LYS A O 1
ATOM 1442 N N . ALA A 1 189 ? 7.268 -1.855 -3.662 1.00 98.19 189 ALA A N 1
ATOM 1443 C CA . ALA A 1 189 ? 5.863 -2.250 -3.729 1.00 98.19 189 ALA A CA 1
ATOM 1444 C C . ALA A 1 189 ? 5.541 -3.385 -2.742 1.00 98.19 189 ALA A C 1
ATOM 1446 O O . ALA A 1 189 ? 4.515 -3.308 -2.074 1.00 98.19 189 ALA A O 1
ATOM 1447 N N . ARG A 1 190 ? 6.426 -4.384 -2.612 1.00 98.56 190 ARG A N 1
ATOM 1448 C CA . ARG A 1 190 ? 6.301 -5.460 -1.619 1.00 98.56 190 ARG A CA 1
ATOM 1449 C C . ARG A 1 190 ? 6.390 -4.928 -0.189 1.00 98.56 190 ARG A C 1
ATOM 1451 O O . ARG A 1 190 ? 5.520 -5.254 0.603 1.00 98.56 190 ARG A O 1
ATOM 1458 N N . GLU A 1 191 ? 7.343 -4.045 0.104 1.00 98.38 191 GLU A N 1
ATOM 1459 C CA . GLU A 1 191 ? 7.464 -3.382 1.414 1.00 98.38 191 GLU A CA 1
ATOM 1460 C C . GLU A 1 191 ? 6.180 -2.633 1.794 1.00 98.38 191 GLU A C 1
ATOM 1462 O O . GLU A 1 191 ? 5.663 -2.805 2.892 1.00 98.38 191 GLU A O 1
ATOM 1467 N N . ARG A 1 192 ? 5.606 -1.846 0.871 1.00 98.44 192 ARG A N 1
ATOM 1468 C CA . ARG A 1 192 ? 4.327 -1.161 1.125 1.00 98.44 192 ARG A CA 1
ATOM 1469 C C . ARG A 1 192 ? 3.179 -2.138 1.356 1.00 98.44 192 ARG A C 1
ATOM 1471 O O . ARG A 1 192 ? 2.353 -1.890 2.221 1.00 98.44 192 ARG A O 1
ATOM 1478 N N . SER A 1 193 ? 3.129 -3.234 0.601 1.00 97.94 193 SER A N 1
ATOM 1479 C CA . SER A 1 193 ? 2.119 -4.277 0.809 1.00 97.94 193 SER A CA 1
ATOM 1480 C C . SER A 1 193 ? 2.231 -4.888 2.207 1.00 97.94 193 SER A C 1
ATOM 1482 O O . SER A 1 193 ? 1.222 -5.011 2.888 1.00 97.94 193 SER A O 1
ATOM 1484 N N . GLN A 1 194 ? 3.451 -5.202 2.652 1.00 98.50 194 GLN A N 1
ATOM 1485 C CA . GLN A 1 194 ? 3.711 -5.741 3.991 1.00 98.50 194 GLN A CA 1
ATOM 1486 C C . GLN A 1 194 ? 3.355 -4.741 5.097 1.00 98.50 194 GLN A C 1
ATOM 1488 O O . GLN A 1 194 ? 2.810 -5.129 6.123 1.00 98.50 194 GLN A O 1
ATOM 1493 N N . GLN A 1 195 ? 3.623 -3.447 4.893 1.00 98.50 195 GLN A N 1
ATOM 1494 C CA . GLN A 1 195 ? 3.233 -2.400 5.842 1.00 98.50 195 GLN A CA 1
ATOM 1495 C C . GLN A 1 195 ? 1.711 -2.303 5.995 1.00 98.50 195 GLN A C 1
ATOM 1497 O O . GLN A 1 195 ? 1.223 -2.233 7.119 1.00 98.50 195 GLN A O 1
ATOM 1502 N N . ILE A 1 196 ? 0.969 -2.334 4.884 1.00 98.12 196 ILE A N 1
ATOM 1503 C CA . ILE A 1 196 ? -0.502 -2.311 4.905 1.00 98.12 196 ILE A CA 1
ATOM 1504 C C . ILE A 1 196 ? -1.045 -3.561 5.604 1.00 98.12 196 ILE A C 1
ATOM 1506 O O . ILE A 1 196 ? -1.947 -3.461 6.428 1.00 98.12 196 ILE A O 1
ATOM 1510 N N . GLU A 1 197 ? -0.478 -4.733 5.319 1.00 98.50 197 GLU A N 1
ATOM 1511 C CA . GLU A 1 197 ? -0.863 -5.985 5.974 1.00 98.50 197 GLU A CA 1
ATOM 1512 C C . GLU A 1 197 ? -0.613 -5.940 7.489 1.00 98.50 197 GLU A C 1
ATOM 1514 O O . GLU A 1 197 ? -1.497 -6.280 8.270 1.00 98.50 197 GLU A O 1
ATOM 1519 N N . ALA A 1 198 ? 0.546 -5.437 7.923 1.00 98.56 198 ALA A N 1
ATOM 1520 C CA . ALA A 1 198 ? 0.853 -5.266 9.341 1.00 98.56 198 ALA A CA 1
ATOM 1521 C C . ALA A 1 198 ? -0.109 -4.286 10.035 1.00 98.56 198 ALA A C 1
ATOM 1523 O O . ALA A 1 198 ? -0.555 -4.553 11.150 1.00 98.56 198 ALA A O 1
ATOM 1524 N N . GLN A 1 199 ? -0.462 -3.177 9.376 1.00 98.44 199 GLN A N 1
ATOM 1525 C CA . GLN A 1 199 ? -1.447 -2.223 9.892 1.00 98.44 199 GLN A CA 1
ATOM 1526 C C . GLN A 1 199 ? -2.837 -2.848 10.008 1.00 98.44 199 GLN A C 1
ATOM 1528 O O . GLN A 1 199 ? -3.471 -2.714 11.050 1.00 98.44 199 GLN A O 1
ATOM 1533 N N . ASN A 1 200 ? -3.286 -3.573 8.982 1.00 98.19 200 ASN A N 1
ATOM 1534 C CA . ASN A 1 200 ? -4.572 -4.268 9.010 1.00 98.19 200 ASN A CA 1
ATOM 1535 C C . ASN A 1 200 ? -4.621 -5.313 10.126 1.00 98.19 200 ASN A C 1
ATOM 1537 O O . ASN A 1 200 ? -5.611 -5.380 10.846 1.00 98.19 200 ASN A O 1
ATOM 1541 N N . ASN A 1 201 ? -3.543 -6.076 10.319 1.00 98.50 201 ASN A N 1
ATOM 1542 C CA . ASN A 1 201 ? -3.449 -7.034 11.418 1.00 98.50 201 ASN A CA 1
ATOM 1543 C C . ASN A 1 201 ? -3.515 -6.333 12.784 1.00 98.50 201 ASN A C 1
ATOM 1545 O O . ASN A 1 201 ? -4.196 -6.817 13.683 1.00 98.50 201 ASN A O 1
ATOM 1549 N N . GLY A 1 202 ? -2.854 -5.180 12.938 1.00 98.19 202 GLY A N 1
ATOM 1550 C CA . GLY A 1 202 ? -2.930 -4.380 14.162 1.00 98.19 202 GLY A CA 1
ATOM 1551 C C . GLY A 1 202 ? -4.335 -3.836 14.435 1.00 98.19 202 GLY A C 1
ATOM 1552 O O . GLY A 1 202 ? -4.829 -3.951 15.553 1.00 98.19 202 GLY A O 1
ATOM 1553 N N . LEU A 1 203 ? -5.007 -3.300 13.414 1.00 98.12 203 LEU A N 1
ATOM 1554 C CA . LEU A 1 203 ? -6.391 -2.830 13.529 1.00 98.12 203 LEU A CA 1
ATOM 1555 C C . LEU A 1 203 ? -7.354 -3.977 13.844 1.00 98.12 203 LEU A C 1
ATOM 1557 O O . LEU A 1 203 ? -8.238 -3.812 14.677 1.00 98.12 203 LEU A O 1
ATOM 1561 N N . GLN A 1 204 ? -7.165 -5.148 13.233 1.00 98.25 204 GLN A N 1
ATOM 1562 C CA . GLN A 1 204 ? -7.987 -6.320 13.523 1.00 98.25 204 GLN A CA 1
ATOM 1563 C C . GLN A 1 204 ? -7.831 -6.764 14.981 1.00 98.25 204 GLN A C 1
ATOM 1565 O O . GLN A 1 204 ? -8.831 -6.992 15.649 1.00 98.25 204 GLN A O 1
ATOM 1570 N N . GLN A 1 205 ? -6.604 -6.798 15.510 1.00 98.56 205 GLN A N 1
ATOM 1571 C CA . GLN A 1 205 ? -6.370 -7.105 16.926 1.00 98.56 205 GLN A CA 1
ATOM 1572 C C . GLN A 1 205 ? -7.058 -6.103 17.860 1.00 98.56 205 GLN A C 1
ATOM 1574 O O . GLN A 1 205 ? -7.607 -6.506 18.880 1.00 98.56 205 GLN A O 1
ATOM 1579 N N . GLN A 1 206 ? -7.054 -4.810 17.519 1.00 98.06 206 GLN A N 1
ATOM 1580 C CA . GLN A 1 206 ? -7.769 -3.790 18.294 1.00 98.06 206 GLN A CA 1
ATOM 1581 C C . GLN A 1 206 ? -9.284 -3.998 18.245 1.00 98.06 206 GLN A C 1
ATOM 1583 O O . GLN A 1 206 ? -9.950 -3.895 19.270 1.00 98.06 206 GLN A O 1
ATOM 1588 N N . ILE A 1 207 ? -9.830 -4.315 17.068 1.00 97.75 207 ILE A N 1
ATOM 1589 C CA . ILE A 1 207 ? -11.252 -4.632 16.907 1.00 97.75 207 ILE A CA 1
ATOM 1590 C C . ILE A 1 207 ? -11.626 -5.844 17.763 1.00 97.75 207 ILE A C 1
ATOM 1592 O O . ILE A 1 207 ? -12.632 -5.792 18.466 1.00 97.75 207 ILE A O 1
ATOM 1596 N N . ASP A 1 208 ? -10.814 -6.900 17.736 1.00 98.25 208 ASP A N 1
ATOM 1597 C CA . ASP A 1 208 ? -11.058 -8.117 18.510 1.00 98.25 208 ASP A CA 1
ATOM 1598 C C . ASP A 1 208 ? -11.012 -7.828 20.023 1.00 98.25 208 ASP A C 1
ATOM 1600 O O . ASP A 1 208 ? -11.910 -8.239 20.755 1.00 98.25 208 ASP A O 1
ATOM 1604 N N . GLN A 1 209 ? -10.036 -7.035 20.487 1.00 97.81 209 GLN A N 1
ATOM 1605 C CA . GLN A 1 209 ? -9.943 -6.596 21.888 1.00 97.81 209 GLN A CA 1
ATOM 1606 C C . GLN A 1 209 ? -11.171 -5.791 22.326 1.00 97.81 209 GLN A C 1
ATOM 1608 O O . GLN A 1 209 ? -11.788 -6.109 23.340 1.00 97.81 209 GLN A O 1
ATOM 1613 N N . LEU A 1 210 ? -11.567 -4.783 21.546 1.00 96.69 210 LEU A N 1
ATOM 1614 C CA . LEU A 1 210 ? -12.748 -3.971 21.847 1.00 96.69 210 LEU A CA 1
ATOM 1615 C C . LEU A 1 210 ? -14.034 -4.806 21.808 1.00 96.69 210 LEU A C 1
ATOM 1617 O O . LEU A 1 210 ? -14.958 -4.558 22.582 1.00 96.69 210 LEU A O 1
ATOM 1621 N N . ALA A 1 211 ? -14.115 -5.805 20.928 1.00 97.56 211 ALA A N 1
ATOM 1622 C CA . ALA A 1 211 ? -15.249 -6.720 20.875 1.00 97.56 211 ALA A CA 1
ATOM 1623 C C . ALA A 1 211 ? -15.347 -7.584 22.144 1.00 97.56 211 ALA A C 1
ATOM 1625 O O . ALA A 1 211 ? -16.453 -7.772 22.667 1.00 97.56 211 ALA A O 1
ATOM 1626 N N . ASP A 1 212 ? -14.214 -8.067 22.659 1.00 97.94 212 ASP A N 1
ATOM 1627 C CA . ASP A 1 212 ? -14.144 -8.804 23.922 1.00 97.94 212 ASP A CA 1
ATOM 1628 C C . ASP A 1 212 ? -14.508 -7.914 25.121 1.00 97.94 212 ASP A C 1
ATOM 1630 O O . ASP A 1 212 ? -15.329 -8.315 25.950 1.00 97.94 212 ASP A O 1
ATOM 1634 N N . GLU A 1 213 ? -14.000 -6.680 25.175 1.00 96.31 213 GLU A N 1
ATOM 1635 C CA . GLU A 1 213 ? -14.354 -5.698 26.211 1.00 96.31 213 GLU A CA 1
ATOM 1636 C C . GLU A 1 213 ? -15.850 -5.363 26.196 1.00 96.31 213 GLU A C 1
ATOM 1638 O O . GLU A 1 213 ? -16.511 -5.354 27.234 1.00 96.31 213 GLU A O 1
ATOM 1643 N N . LEU A 1 214 ? -16.432 -5.159 25.013 1.00 96.81 214 LEU A N 1
ATOM 1644 C CA . LEU A 1 214 ? -17.863 -4.897 24.856 1.00 96.81 214 LEU A CA 1
ATOM 1645 C C . LEU A 1 214 ? -18.694 -6.099 25.339 1.00 96.81 214 LEU A C 1
ATOM 1647 O O . LEU A 1 214 ? -19.738 -5.939 25.981 1.00 96.81 214 LEU A O 1
ATOM 1651 N N . LYS A 1 215 ? -18.240 -7.323 25.055 1.00 98.12 215 LYS A N 1
ATOM 1652 C CA . LYS A 1 215 ? -18.884 -8.550 25.535 1.00 98.12 215 LYS A CA 1
ATOM 1653 C C . LYS A 1 215 ? -18.818 -8.660 27.061 1.00 98.12 215 LYS A C 1
ATOM 1655 O O . LYS A 1 215 ? -19.844 -8.970 27.669 1.00 98.12 215 LYS A O 1
ATOM 1660 N N . GLU A 1 216 ? -17.666 -8.375 27.666 1.00 97.19 216 GLU A N 1
ATOM 1661 C CA . GLU A 1 216 ? -17.481 -8.315 29.123 1.00 97.19 216 GLU A CA 1
ATOM 1662 C C . GLU A 1 216 ? -18.419 -7.268 29.748 1.00 97.19 216 GLU A C 1
ATOM 1664 O O . GLU A 1 216 ? -19.210 -7.587 30.639 1.00 97.19 216 GLU A O 1
ATOM 1669 N N . ALA A 1 217 ? -18.422 -6.043 29.215 1.00 96.19 217 ALA A N 1
ATOM 1670 C CA . ALA A 1 217 ? -19.265 -4.948 29.687 1.00 96.19 217 ALA A CA 1
ATOM 1671 C C . ALA A 1 217 ? -20.761 -5.303 29.634 1.00 96.19 217 ALA A C 1
ATOM 1673 O O . ALA A 1 217 ? -21.495 -5.057 30.592 1.00 96.19 217 ALA A O 1
ATOM 1674 N N . LYS A 1 218 ? -21.221 -5.952 28.553 1.00 96.88 218 LYS A N 1
ATOM 1675 C CA . LYS A 1 218 ? -22.604 -6.451 28.433 1.00 96.88 218 LYS A CA 1
ATOM 1676 C C . LYS A 1 218 ? -22.953 -7.478 29.509 1.00 96.88 218 LYS A C 1
ATOM 1678 O O . LYS A 1 218 ? -24.052 -7.426 30.059 1.00 96.88 218 LYS A O 1
ATOM 1683 N N . GLN A 1 219 ? -22.048 -8.410 29.805 1.00 97.19 219 GLN A N 1
ATOM 1684 C CA . GLN A 1 219 ? -22.268 -9.430 30.834 1.00 97.19 219 GLN A CA 1
ATOM 1685 C C . GLN A 1 219 ? -22.355 -8.807 32.229 1.00 97.19 219 GLN A C 1
ATOM 1687 O O . GLN A 1 219 ? -23.274 -9.124 32.986 1.00 97.19 219 GLN A O 1
ATOM 1692 N N . LEU A 1 220 ? -21.449 -7.880 32.545 1.00 96.56 220 LEU A N 1
ATOM 1693 C CA . LEU A 1 220 ? -21.448 -7.154 33.812 1.00 96.56 220 LEU A CA 1
ATOM 1694 C C . LEU A 1 220 ? -22.696 -6.281 33.974 1.00 96.56 220 LEU A C 1
ATOM 1696 O O . LEU A 1 220 ? -23.329 -6.313 35.028 1.00 96.56 220 LEU A O 1
ATOM 1700 N N . ALA A 1 221 ? -23.111 -5.571 32.921 1.00 95.69 221 ALA A N 1
ATOM 1701 C CA . ALA A 1 221 ? -24.344 -4.788 32.922 1.00 95.69 221 ALA A CA 1
ATOM 1702 C C . ALA A 1 221 ? -25.583 -5.671 33.151 1.00 95.69 221 ALA A C 1
ATOM 1704 O O . ALA A 1 221 ? -26.459 -5.324 33.944 1.00 95.69 221 ALA A O 1
ATOM 1705 N N . PHE A 1 222 ? -25.642 -6.844 32.513 1.00 97.44 222 PHE A N 1
ATOM 1706 C CA . PHE A 1 222 ? -26.727 -7.802 32.727 1.00 97.44 222 PHE A CA 1
ATOM 1707 C C . PHE A 1 222 ? -26.745 -8.346 34.164 1.00 97.44 222 PHE A C 1
ATOM 1709 O O . PHE A 1 222 ? -27.803 -8.396 34.792 1.00 97.44 222 PHE A O 1
ATOM 1716 N N . LYS A 1 223 ? -25.577 -8.693 34.722 1.00 97.25 223 LYS A N 1
ATOM 1717 C CA . LYS A 1 223 ? -25.437 -9.130 36.120 1.00 97.25 223 LYS A CA 1
ATOM 1718 C C . LYS A 1 223 ? -25.877 -8.038 37.098 1.00 97.25 223 LYS A C 1
ATOM 1720 O O . LYS A 1 223 ? -26.627 -8.319 38.031 1.00 97.25 223 LYS A O 1
ATOM 1725 N N . ALA A 1 224 ? -25.473 -6.792 36.852 1.00 96.19 224 ALA A N 1
ATOM 1726 C CA . ALA A 1 224 ? -25.868 -5.632 37.645 1.00 96.19 224 ALA A CA 1
ATOM 1727 C C . ALA A 1 224 ? -27.385 -5.409 37.642 1.00 96.19 224 ALA A C 1
ATOM 1729 O O . ALA A 1 224 ? -27.961 -5.074 38.678 1.00 96.19 224 ALA A O 1
ATOM 1730 N N . PHE A 1 225 ? -28.019 -5.620 36.486 1.00 96.88 225 PHE A N 1
ATOM 1731 C CA . PHE A 1 225 ? -29.462 -5.497 36.317 1.00 96.88 225 PHE A CA 1
ATOM 1732 C C . PHE A 1 225 ? -30.239 -6.613 37.033 1.00 96.88 225 PHE A C 1
ATOM 1734 O O . PHE A 1 225 ? -31.255 -6.335 37.663 1.00 96.88 225 PHE A O 1
ATOM 1741 N N . MET A 1 226 ? -29.763 -7.861 36.970 1.00 97.69 226 MET A N 1
ATOM 1742 C CA . MET A 1 226 ? -30.430 -9.009 37.601 1.00 97.69 226 MET A CA 1
ATOM 1743 C C . MET A 1 226 ? -30.237 -9.058 39.123 1.00 97.69 226 MET A C 1
ATOM 1745 O O . MET A 1 226 ? -31.186 -9.329 39.856 1.00 97.69 226 MET A O 1
ATOM 1749 N N . SER A 1 227 ? -29.017 -8.826 39.614 1.00 95.00 227 SER A N 1
ATOM 1750 C CA . SER A 1 227 ? -28.671 -9.038 41.023 1.00 95.00 227 SER A CA 1
ATOM 1751 C C . SER A 1 227 ? -27.536 -8.121 41.474 1.00 95.00 227 SER A C 1
ATOM 1753 O O . SER A 1 227 ? -26.378 -8.528 41.587 1.00 95.00 227 SER A O 1
ATOM 1755 N N . ARG A 1 228 ? -27.873 -6.870 41.802 1.00 92.62 228 ARG A N 1
ATOM 1756 C CA . ARG A 1 228 ? -26.895 -5.851 42.214 1.00 92.62 228 ARG A CA 1
ATOM 1757 C C . ARG A 1 228 ? -26.032 -6.266 43.412 1.00 92.62 228 ARG A C 1
ATOM 1759 O O . ARG A 1 228 ? -24.849 -5.959 43.438 1.00 92.62 228 ARG A O 1
ATOM 1766 N N . GLU A 1 229 ? -26.602 -6.986 44.373 1.00 95.94 229 GLU A N 1
ATOM 1767 C CA . GLU A 1 229 ? -25.888 -7.455 45.573 1.00 95.94 229 GLU A CA 1
ATOM 1768 C C . GLU A 1 229 ? -24.833 -8.533 45.267 1.00 95.94 229 GLU A C 1
ATOM 1770 O O . GLU A 1 229 ? -23.933 -8.763 46.066 1.00 95.94 229 GLU A O 1
ATOM 1775 N N . SER A 1 230 ? -24.920 -9.180 44.098 1.00 94.94 230 SER A N 1
ATOM 1776 C CA . SER A 1 230 ? -23.971 -10.215 43.660 1.00 94.94 230 SER A CA 1
ATOM 1777 C C . SER A 1 230 ? -22.730 -9.665 42.944 1.00 94.94 230 SER A C 1
ATOM 1779 O O . SER A 1 230 ? -21.867 -10.444 42.528 1.00 94.94 230 SER A O 1
ATOM 1781 N N . LEU A 1 231 ? -22.659 -8.345 42.742 1.00 96.38 231 LEU A N 1
ATOM 1782 C CA . LEU A 1 231 ? -21.510 -7.690 42.125 1.00 96.38 231 LEU A CA 1
ATOM 1783 C C . LEU A 1 231 ? -20.351 -7.609 43.114 1.00 96.38 231 LEU A C 1
ATOM 1785 O O . LEU A 1 231 ? -20.499 -7.121 44.235 1.00 96.38 231 LEU A O 1
ATOM 1789 N N . LEU A 1 232 ? -19.178 -8.041 42.669 1.00 97.50 232 LEU A N 1
ATOM 1790 C CA . LEU A 1 232 ? -17.946 -7.855 43.424 1.00 97.50 232 LEU A CA 1
ATOM 1791 C C . LEU A 1 232 ? -17.482 -6.393 43.309 1.00 97.50 232 LEU A C 1
ATOM 1793 O O . LEU A 1 232 ? -17.676 -5.786 42.256 1.00 97.50 232 LEU A O 1
ATOM 1797 N N . PRO A 1 233 ? -16.802 -5.827 44.325 1.00 96.94 233 PRO A N 1
ATOM 1798 C CA . PRO A 1 233 ? -16.253 -4.470 44.238 1.00 96.94 233 PRO A CA 1
ATOM 1799 C C . PRO A 1 233 ? -15.382 -4.249 42.990 1.00 96.94 233 PRO A C 1
ATOM 1801 O O . PRO A 1 233 ? -15.533 -3.245 42.306 1.00 96.94 233 PRO A O 1
ATOM 1804 N N . SER A 1 234 ? -14.570 -5.242 42.611 1.00 97.31 234 SER A N 1
ATOM 1805 C CA . SER A 1 234 ? -13.745 -5.191 41.397 1.00 97.31 234 SER A CA 1
ATOM 1806 C C . SER A 1 234 ? -14.558 -5.115 40.100 1.00 97.31 234 SER A C 1
ATOM 1808 O O . SER A 1 234 ? -14.116 -4.513 39.128 1.00 97.31 234 SER A O 1
ATOM 1810 N N . GLU A 1 235 ? -15.743 -5.731 40.059 1.00 97.19 235 GLU A N 1
ATOM 1811 C CA . GLU A 1 235 ? -16.647 -5.651 38.906 1.00 97.19 235 GLU A CA 1
ATOM 1812 C C . GLU A 1 235 ? -17.309 -4.271 38.827 1.00 97.19 235 GLU A C 1
ATOM 1814 O O . GLU A 1 235 ? -17.525 -3.760 37.732 1.00 97.19 235 GLU A O 1
ATOM 1819 N N . VAL A 1 236 ? -17.597 -3.649 39.975 1.00 96.06 236 VAL A N 1
ATOM 1820 C CA . VAL A 1 236 ? -18.110 -2.273 40.036 1.00 96.06 236 VAL A CA 1
ATOM 1821 C C . VAL A 1 236 ? -17.066 -1.290 39.507 1.00 96.06 236 VAL A C 1
ATOM 1823 O O . VAL A 1 236 ? -17.399 -0.465 38.657 1.00 96.06 236 VAL A O 1
ATOM 1826 N N . ASP A 1 237 ? -15.807 -1.426 39.930 1.00 97.12 237 ASP A N 1
ATOM 1827 C CA . ASP A 1 237 ? -14.698 -0.605 39.427 1.00 97.12 237 ASP A CA 1
ATOM 1828 C C . ASP A 1 237 ? -14.491 -0.809 37.917 1.00 97.12 237 ASP A C 1
ATOM 1830 O O . ASP A 1 237 ? -14.286 0.146 37.166 1.00 97.12 237 ASP A O 1
ATOM 1834 N N . ARG A 1 238 ? -14.616 -2.056 37.437 1.00 96.81 238 ARG A N 1
ATOM 1835 C CA . ARG A 1 238 ? -14.531 -2.383 36.007 1.00 96.81 238 ARG A CA 1
ATOM 1836 C C . ARG A 1 238 ? -15.661 -1.733 35.203 1.00 96.81 238 ARG A C 1
ATOM 1838 O O . ARG A 1 238 ? -15.387 -1.130 34.168 1.00 96.81 238 ARG A O 1
ATOM 1845 N N . ILE A 1 239 ? -16.905 -1.788 35.683 1.00 95.25 239 ILE A N 1
ATOM 1846 C CA . ILE A 1 239 ? -18.041 -1.091 35.054 1.00 95.25 239 ILE A CA 1
ATOM 1847 C C . ILE A 1 239 ? -17.794 0.423 35.006 1.00 95.25 239 ILE A C 1
ATOM 1849 O O . ILE A 1 239 ? -18.032 1.036 33.966 1.00 95.25 239 ILE A O 1
ATOM 1853 N N . ALA A 1 240 ? -17.292 1.016 36.094 1.00 95.38 240 ALA A N 1
ATOM 1854 C CA . ALA A 1 240 ? -16.952 2.437 36.132 1.00 95.38 240 ALA A CA 1
ATOM 1855 C C . ALA A 1 240 ? -15.881 2.791 35.083 1.00 95.38 240 ALA A C 1
ATOM 1857 O O . ALA A 1 240 ? -16.051 3.756 34.343 1.00 95.38 240 ALA A O 1
ATOM 1858 N N . SER A 1 241 ? -14.853 1.949 34.917 1.00 96.56 241 SER A N 1
ATOM 1859 C CA . SER A 1 241 ? -13.801 2.178 33.915 1.00 96.56 241 SER A CA 1
ATOM 1860 C C . SER A 1 241 ? -14.309 2.203 32.465 1.00 96.56 241 SER A C 1
ATOM 1862 O O . SER A 1 241 ? -13.787 2.956 31.642 1.00 96.56 241 SER A O 1
ATOM 1864 N N . PHE A 1 242 ? -15.357 1.432 32.144 1.00 94.75 242 PHE A N 1
ATOM 1865 C CA . PHE A 1 242 ? -15.991 1.482 30.822 1.00 94.75 242 PHE A CA 1
ATOM 1866 C C . PHE A 1 242 ? -16.785 2.776 30.601 1.00 94.75 242 PHE A C 1
ATOM 1868 O O . PHE A 1 242 ? -16.866 3.244 29.469 1.00 94.75 242 PHE A O 1
ATOM 1875 N N . ALA A 1 243 ? -17.358 3.359 31.659 1.00 91.56 243 ALA A N 1
ATOM 1876 C CA . ALA A 1 243 ? -18.087 4.624 31.579 1.00 91.56 243 ALA A CA 1
ATOM 1877 C C . ALA A 1 243 ? -17.149 5.826 31.386 1.00 91.56 243 ALA A C 1
ATOM 1879 O O . ALA A 1 243 ? -17.499 6.746 30.656 1.00 91.56 243 ALA A O 1
ATOM 1880 N N . ASP A 1 244 ? -15.958 5.789 31.988 1.00 92.56 244 ASP A N 1
ATOM 1881 C CA . ASP A 1 244 ? -14.950 6.851 31.850 1.00 92.56 244 ASP A CA 1
ATOM 1882 C C . ASP A 1 244 ? -14.244 6.841 30.482 1.00 92.56 244 ASP A C 1
ATOM 1884 O O . ASP A 1 244 ? -13.610 7.823 30.096 1.00 92.56 244 ASP A O 1
ATOM 1888 N N . SER A 1 245 ? -14.330 5.723 29.754 1.00 80.62 245 SER A N 1
ATOM 1889 C CA . SER A 1 245 ? -13.690 5.537 28.445 1.00 80.62 245 SER A CA 1
ATOM 1890 C C . SER A 1 245 ? -14.567 5.962 27.254 1.00 80.62 245 SER A C 1
ATOM 1892 O O . SER A 1 245 ? -14.084 5.932 26.121 1.00 80.62 245 SER A O 1
ATOM 1894 N N . ALA A 1 246 ? -15.839 6.311 27.491 1.00 65.12 246 ALA A N 1
ATOM 1895 C CA . ALA A 1 246 ? -16.832 6.683 26.474 1.00 65.12 246 ALA A CA 1
ATOM 1896 C C . ALA A 1 246 ? -16.940 8.205 26.291 1.00 65.12 246 ALA A C 1
ATOM 1898 O O . ALA A 1 246 ? -17.082 8.636 25.123 1.00 65.12 246 ALA A O 1
#

InterPro domains:
  IPR004827 Basic-leucine zipper domain [PF07716] (171-218)
  IPR004827 Basic-leucine zipper domain [SM00338] (165-228)
  IPR046347 Basic-leucine zipper domain superfamily [SSF57959] (169-221)

Organism: Salpingoeca rosetta (strain ATCC 50818 / BSB-021) (NCBI:txid946362)